Protein AF-A0A6I4NFT1-F1 (afdb_monomer)

Mean predicted aligned error: 14.52 Å

pLDDT: mean 81.87, std 15.73, range [39.88, 98.19]

Organism: NCBI:txid2683249

Structure (mmCIF, N/CA/C/O backbone):
data_AF-A0A6I4NFT1-F1
#
_entry.id   AF-A0A6I4NFT1-F1
#
loop_
_atom_site.group_PDB
_atom_site.id
_atom_site.type_symbol
_atom_site.label_atom_id
_atom_site.label_alt_id
_atom_site.label_comp_id
_atom_site.label_asym_id
_atom_site.label_entity_id
_atom_site.label_seq_id
_atom_site.pdbx_PDB_ins_code
_atom_site.Cartn_x
_atom_site.Cartn_y
_atom_site.Cartn_z
_atom_site.occupancy
_atom_site.B_iso_or_equiv
_atom_site.auth_seq_id
_atom_site.auth_comp_id
_atom_site.auth_asym_id
_atom_site.auth_atom_id
_atom_site.pdbx_PDB_model_num
ATOM 1 N N . MET A 1 1 ? -22.814 24.015 97.080 1.00 41.44 1 MET A N 1
ATOM 2 C CA . MET A 1 1 ? -23.947 23.097 96.829 1.00 41.44 1 MET A CA 1
ATOM 3 C C . MET A 1 1 ? -24.051 22.895 95.323 1.00 41.44 1 MET A C 1
ATOM 5 O O . MET A 1 1 ? -24.375 23.848 94.633 1.00 41.44 1 MET A O 1
ATOM 9 N N . ASN A 1 2 ? -23.673 21.719 94.810 1.00 39.88 2 ASN A N 1
ATOM 10 C CA . ASN A 1 2 ? -23.650 21.419 93.371 1.00 39.88 2 ASN A CA 1
ATOM 11 C C . ASN A 1 2 ? -24.871 20.566 93.009 1.00 39.88 2 ASN A C 1
ATOM 13 O O . ASN A 1 2 ? -24.958 19.407 93.415 1.00 39.88 2 ASN A O 1
ATOM 17 N N . ASN A 1 3 ? -25.811 21.151 92.268 1.00 43.34 3 ASN A N 1
ATOM 18 C CA . ASN A 1 3 ? -27.034 20.489 91.828 1.00 43.34 3 ASN A CA 1
ATOM 19 C C . ASN A 1 3 ? -26.747 19.734 90.520 1.00 43.34 3 ASN A C 1
ATOM 21 O O . ASN A 1 3 ? -26.583 20.343 89.465 1.00 43.34 3 ASN A O 1
ATOM 25 N N . LYS A 1 4 ? -26.641 18.401 90.588 1.00 45.56 4 LYS A N 1
ATOM 26 C CA . LYS A 1 4 ? -26.547 17.536 89.403 1.00 45.56 4 LYS A CA 1
ATOM 27 C C . LYS A 1 4 ? -27.907 17.510 88.701 1.00 45.56 4 LYS A C 1
ATOM 29 O O . LYS A 1 4 ? -28.854 16.929 89.229 1.00 45.56 4 LYS A O 1
ATOM 34 N N . SER A 1 5 ? -28.003 18.103 87.511 1.00 48.59 5 SER A N 1
ATOM 35 C CA . SER A 1 5 ? -29.185 17.976 86.655 1.00 48.59 5 SER A CA 1
ATOM 36 C C . SER A 1 5 ? -29.289 16.545 86.125 1.00 48.59 5 SER A C 1
ATOM 38 O O . SER A 1 5 ? -28.387 16.057 85.441 1.00 48.59 5 SER A O 1
ATOM 40 N N . LYS A 1 6 ? -30.393 15.861 86.434 1.00 53.34 6 LYS A N 1
ATOM 41 C CA . LYS A 1 6 ? -30.739 14.584 85.807 1.00 53.34 6 LYS A CA 1
ATOM 42 C C . LYS A 1 6 ? -31.102 14.851 84.343 1.00 53.34 6 LYS A C 1
ATOM 44 O O . LYS A 1 6 ? -32.129 15.459 84.068 1.00 53.34 6 LYS A O 1
ATOM 49 N N . SER A 1 7 ? -30.243 14.409 83.430 1.00 57.06 7 SER A N 1
ATOM 50 C CA . SER A 1 7 ? -30.512 14.347 81.991 1.00 57.06 7 SER A CA 1
ATOM 51 C C . SER A 1 7 ? -31.640 13.345 81.741 1.00 57.06 7 SER A C 1
ATOM 53 O O . SER A 1 7 ? -31.426 12.139 81.858 1.00 57.06 7 SER A O 1
ATOM 55 N N . GLY A 1 8 ? -32.848 13.836 81.466 1.00 61.56 8 GLY A N 1
ATOM 56 C CA . GLY A 1 8 ? -33.964 13.012 81.006 1.00 61.56 8 GLY A CA 1
ATOM 57 C C . GLY A 1 8 ? -33.837 12.754 79.508 1.00 61.56 8 GLY A C 1
ATOM 58 O O . GLY A 1 8 ? -33.581 13.687 78.754 1.00 61.56 8 GLY A O 1
ATOM 59 N N . TYR A 1 9 ? -34.001 11.500 79.088 1.00 70.00 9 TYR A N 1
ATOM 60 C CA . TYR A 1 9 ? -34.105 11.153 77.671 1.00 70.00 9 TYR A CA 1
ATOM 61 C C . TYR A 1 9 ? -35.368 11.785 77.087 1.00 70.00 9 TYR A C 1
ATOM 63 O O . TYR A 1 9 ? -36.450 11.680 77.672 1.00 70.00 9 TYR A O 1
ATOM 71 N N . THR A 1 10 ? -35.226 12.451 75.948 1.00 80.81 10 THR A N 1
ATOM 72 C CA . THR A 1 10 ? -36.359 13.023 75.223 1.00 80.81 10 THR A CA 1
ATOM 73 C C . THR A 1 10 ? -37.127 11.916 74.496 1.00 80.81 10 THR A C 1
ATOM 75 O O . THR A 1 10 ? -36.601 10.832 74.234 1.00 80.81 10 THR A O 1
ATOM 78 N N . ALA A 1 11 ? -38.391 12.172 74.148 1.00 76.81 11 ALA A N 1
ATOM 79 C CA . ALA A 1 11 ? -39.161 11.251 73.308 1.00 76.81 11 ALA A CA 1
ATOM 80 C C . ALA A 1 11 ? -38.444 10.969 71.973 1.00 76.81 11 ALA A C 1
ATOM 82 O O . ALA A 1 11 ? -38.509 9.854 71.462 1.00 76.81 11 ALA A O 1
ATOM 83 N N . GLU A 1 12 ? -37.698 11.954 71.467 1.00 78.12 12 GLU A N 1
ATOM 84 C CA . GLU A 1 12 ? -36.912 11.867 70.241 1.00 78.12 12 GLU A CA 1
ATOM 85 C C . GLU A 1 12 ? -35.746 10.868 70.365 1.00 78.12 12 GLU A C 1
ATOM 87 O O . GLU A 1 12 ? -35.556 10.035 69.471 1.00 78.12 12 GLU A O 1
ATOM 92 N N . ASP A 1 13 ? -35.054 10.850 71.513 1.00 78.25 13 ASP A N 1
ATOM 93 C CA . ASP A 1 13 ? -33.985 9.886 71.822 1.00 78.25 13 ASP A CA 1
ATOM 94 C C . ASP A 1 13 ? -34.492 8.435 71.814 1.00 78.25 13 ASP A C 1
ATOM 96 O O . ASP A 1 13 ? -33.813 7.530 71.320 1.00 78.25 13 ASP A O 1
ATOM 100 N N . LEU A 1 14 ? -35.715 8.208 72.306 1.00 74.56 14 LEU A N 1
ATOM 101 C CA . LEU A 1 14 ? -36.352 6.888 72.306 1.00 74.56 14 LEU A CA 1
ATOM 102 C C . LEU A 1 14 ? -36.709 6.424 70.887 1.00 74.56 14 LEU A C 1
ATOM 104 O O . LEU A 1 14 ? -36.436 5.275 70.530 1.00 74.56 14 LEU A O 1
ATOM 108 N N . THR A 1 15 ? -37.259 7.306 70.048 1.00 80.06 15 THR A N 1
ATOM 109 C CA . THR A 1 15 ? -37.544 6.993 68.634 1.00 80.06 15 THR A CA 1
ATOM 110 C C . THR A 1 15 ? -36.277 6.683 67.845 1.00 80.06 15 THR A C 1
ATOM 112 O O . THR A 1 15 ? -36.239 5.697 67.106 1.00 80.06 15 THR A O 1
ATOM 115 N N . ASN A 1 16 ? -35.214 7.466 68.037 1.00 80.94 16 ASN A N 1
ATOM 116 C CA . ASN A 1 16 ? -33.930 7.235 67.375 1.00 80.94 16 ASN A CA 1
ATOM 117 C C . ASN A 1 16 ? -33.290 5.914 67.828 1.00 80.94 16 ASN A C 1
ATOM 119 O O . ASN A 1 16 ? -32.769 5.160 67.001 1.00 80.94 16 ASN A O 1
ATOM 123 N N . GLY A 1 17 ? -33.398 5.586 69.120 1.00 82.50 17 GLY A N 1
ATOM 124 C CA . GLY A 1 17 ? -32.978 4.296 69.666 1.00 82.50 17 GLY A CA 1
ATOM 125 C C . GLY A 1 17 ? -33.698 3.114 69.010 1.00 82.50 17 GLY A C 1
ATOM 126 O O . G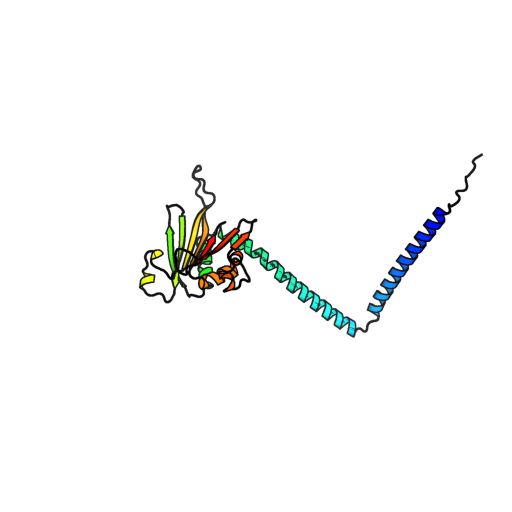LY A 1 17 ? -33.045 2.188 68.523 1.00 82.50 17 GLY A O 1
ATOM 127 N N . LEU A 1 18 ? -35.031 3.165 68.920 1.00 81.88 18 LEU A N 1
ATOM 128 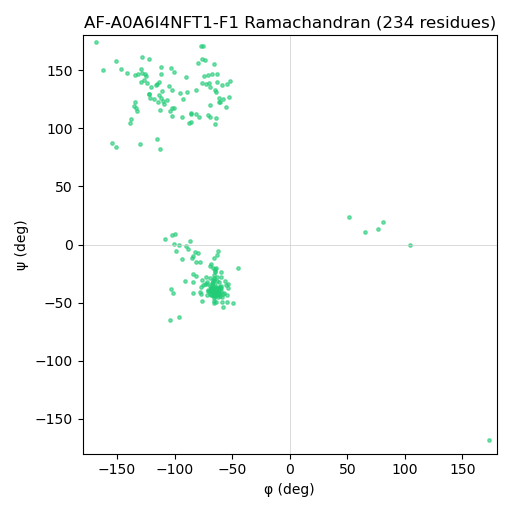C CA . LEU A 1 18 ? -35.843 2.110 68.297 1.00 81.88 18 LEU A CA 1
ATOM 129 C C . LEU A 1 18 ? -35.536 1.934 66.805 1.00 81.88 18 LEU A C 1
ATOM 131 O O . LEU A 1 18 ? -35.435 0.808 66.314 1.00 81.88 18 LEU A O 1
ATOM 135 N N . MET A 1 19 ? -35.335 3.037 66.084 1.00 81.06 19 MET A N 1
ATOM 136 C CA . MET A 1 19 ? -35.057 3.007 64.650 1.00 81.06 19 MET A CA 1
ATOM 137 C C . MET A 1 19 ? -33.670 2.413 64.340 1.00 81.06 19 MET A C 1
ATOM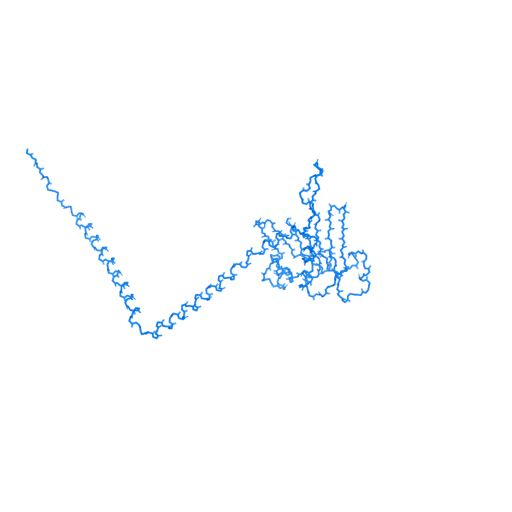 139 O O . MET A 1 19 ? -33.508 1.672 63.365 1.00 81.06 19 MET A O 1
ATOM 143 N N . ASN A 1 20 ? -32.675 2.666 65.195 1.00 81.75 20 ASN A N 1
ATOM 144 C CA . ASN A 1 20 ? -31.355 2.036 65.097 1.00 81.75 20 ASN A CA 1
ATOM 145 C C . ASN A 1 20 ? -31.406 0.535 65.414 1.00 81.75 20 ASN A C 1
ATOM 147 O O . ASN A 1 20 ? -30.746 -0.263 64.743 1.00 81.75 20 ASN A O 1
ATOM 151 N N . LEU A 1 21 ? -32.239 0.137 66.377 1.00 82.19 21 LEU A N 1
ATOM 152 C CA . LEU A 1 21 ? -32.435 -1.265 66.745 1.00 82.19 21 LEU A CA 1
ATOM 153 C C . LEU A 1 21 ? -33.101 -2.056 65.606 1.00 82.19 21 LEU A C 1
ATOM 155 O O . LEU A 1 21 ? -32.640 -3.142 65.258 1.00 82.19 21 LEU A O 1
ATOM 159 N N . ALA A 1 22 ? -34.103 -1.475 64.938 1.00 81.69 22 ALA A N 1
ATOM 160 C CA . ALA A 1 22 ? -34.740 -2.072 63.762 1.00 81.69 22 ALA A CA 1
ATOM 161 C C . ALA A 1 22 ? -33.752 -2.280 62.596 1.00 81.69 22 ALA A C 1
ATOM 163 O O . ALA A 1 22 ? -33.723 -3.352 61.985 1.00 81.69 22 ALA A O 1
ATOM 164 N N . LYS A 1 23 ? -32.878 -1.298 62.327 1.00 81.31 23 LYS A N 1
ATOM 165 C CA . LYS A 1 23 ? -31.817 -1.428 61.311 1.00 81.31 23 LYS A CA 1
ATOM 166 C C . LYS A 1 23 ? -30.818 -2.533 61.663 1.00 81.31 23 LYS A C 1
ATOM 168 O O . LYS A 1 23 ? -30.458 -3.324 60.792 1.00 81.31 23 LYS A O 1
ATOM 173 N N . ALA A 1 24 ? -30.407 -2.630 62.928 1.00 79.19 24 ALA A N 1
ATOM 174 C CA . ALA A 1 24 ? -29.495 -3.678 63.387 1.00 79.19 24 ALA A CA 1
ATOM 175 C C . ALA A 1 24 ? -30.100 -5.088 63.233 1.00 79.19 24 ALA A C 1
ATOM 177 O O . ALA A 1 24 ? -29.414 -6.013 62.786 1.00 79.19 24 ALA A O 1
ATOM 178 N N . VAL A 1 25 ? -31.397 -5.247 63.522 1.00 82.44 25 VAL A N 1
ATOM 179 C CA . VAL A 1 25 ? -32.139 -6.506 63.318 1.00 82.44 25 VAL A CA 1
ATOM 180 C C . VAL A 1 25 ? -32.245 -6.861 61.830 1.00 82.44 25 VAL A C 1
ATOM 182 O O . VAL A 1 25 ? -32.055 -8.013 61.440 1.00 82.44 25 VAL A O 1
ATOM 185 N N . GLN A 1 26 ? -32.483 -5.877 60.962 1.00 83.94 26 GLN A N 1
ATOM 186 C CA . GLN A 1 26 ? -32.574 -6.120 59.523 1.00 83.94 26 GLN A CA 1
ATOM 187 C C . GLN A 1 26 ? -31.232 -6.571 58.927 1.0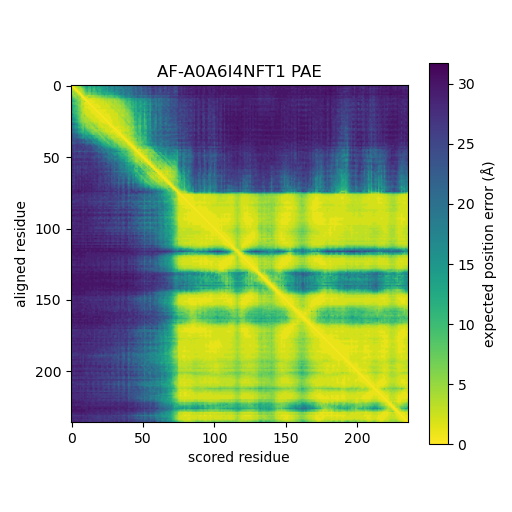0 83.94 26 GLN A C 1
ATOM 189 O O . GLN A 1 26 ? -31.194 -7.560 58.188 1.00 83.94 26 GLN A O 1
ATOM 194 N N . VAL A 1 27 ? -30.131 -5.907 59.303 1.00 80.62 27 VAL A N 1
ATOM 195 C CA . VAL A 1 27 ? -28.766 -6.265 58.878 1.00 80.62 27 VAL A CA 1
ATOM 196 C C . VAL A 1 27 ? -28.383 -7.661 59.369 1.00 80.62 27 VAL A C 1
ATOM 198 O O . VAL A 1 27 ? -27.882 -8.469 58.587 1.00 80.62 27 VAL A O 1
ATOM 201 N N . THR A 1 28 ? -28.665 -7.989 60.633 1.00 74.12 28 THR A N 1
ATOM 202 C CA . THR A 1 28 ? -28.395 -9.334 61.166 1.00 74.12 28 THR A CA 1
ATOM 203 C C . THR A 1 28 ? -29.223 -10.404 60.457 1.00 74.12 28 THR A C 1
ATOM 205 O O . THR A 1 28 ? -28.659 -11.425 60.065 1.00 74.12 28 THR A O 1
ATOM 208 N N . SER A 1 29 ? -30.510 -10.164 60.173 1.00 75.88 29 SER A N 1
ATOM 209 C CA . SER A 1 29 ? -31.338 -11.123 59.421 1.00 75.88 29 SER A CA 1
ATOM 210 C C . SER A 1 29 ? -30.785 -11.412 58.017 1.00 75.88 29 SER A C 1
ATOM 212 O O . SER A 1 29 ? -30.801 -12.557 57.560 1.00 75.88 29 SER A O 1
ATOM 214 N N . GLN A 1 30 ? -30.235 -10.394 57.346 1.00 74.88 30 GLN A N 1
ATOM 215 C CA . GLN A 1 30 ? -29.652 -10.542 56.015 1.00 74.88 30 GLN A CA 1
ATOM 216 C C . GLN A 1 30 ? -28.339 -11.335 56.068 1.00 74.88 30 GLN A C 1
ATOM 218 O O . GLN A 1 30 ? -28.104 -12.205 55.227 1.00 74.88 30 GLN A O 1
ATOM 223 N N . SER A 1 31 ? -27.519 -11.102 57.096 1.00 72.00 31 SER A N 1
ATOM 224 C CA . SER A 1 31 ? -26.308 -11.887 57.358 1.00 72.00 31 SER A CA 1
ATOM 225 C C . SER A 1 31 ? -26.625 -13.362 57.638 1.00 72.00 31 SER A C 1
ATOM 227 O O . SER A 1 31 ? -25.948 -14.237 57.098 1.00 72.00 31 SER A O 1
ATOM 229 N N . PHE A 1 32 ? -27.694 -13.664 58.387 1.00 69.56 32 PHE A N 1
ATOM 230 C CA . PHE A 1 32 ? -28.144 -15.045 58.618 1.00 69.56 32 PHE A CA 1
ATOM 231 C C . PHE A 1 32 ? -28.665 -15.727 57.344 1.00 69.56 32 PHE A C 1
ATOM 233 O O . PHE A 1 32 ? -28.347 -16.893 57.107 1.00 69.56 32 PHE A O 1
ATOM 240 N N . LYS A 1 33 ? -29.385 -15.009 56.470 1.00 68.31 33 LYS A N 1
ATOM 241 C CA . LYS A 1 33 ? -29.796 -15.537 55.152 1.00 68.31 33 LYS A CA 1
ATOM 242 C C . LYS A 1 33 ? -28.593 -15.875 54.265 1.00 68.31 33 LYS A C 1
ATOM 244 O O . LYS A 1 33 ? -28.571 -16.924 53.625 1.00 68.31 33 LYS A O 1
ATOM 249 N N . ASN A 1 34 ? -27.563 -15.029 54.269 1.00 67.06 34 ASN A N 1
ATOM 250 C CA . ASN A 1 34 ? -26.334 -15.277 53.511 1.00 67.06 34 ASN A CA 1
ATOM 251 C C . ASN A 1 34 ? -25.531 -16.471 54.062 1.00 67.06 34 ASN A C 1
ATOM 253 O O . ASN A 1 34 ? -24.939 -17.217 53.281 1.00 67.06 34 ASN A O 1
ATOM 257 N N . LEU A 1 35 ? -25.544 -16.691 55.382 1.00 61.84 35 LEU A N 1
ATOM 258 C CA . LEU A 1 35 ? -24.949 -17.872 56.022 1.00 61.84 35 LEU A CA 1
ATOM 259 C C . LEU A 1 35 ? -25.706 -19.171 55.694 1.00 61.84 35 LEU A C 1
ATOM 261 O O . LEU A 1 35 ? -25.080 -20.202 55.460 1.00 61.84 35 LEU A O 1
ATOM 265 N N . GLY A 1 36 ? -27.038 -19.129 55.602 1.00 60.16 36 GLY A N 1
ATOM 266 C CA . GLY A 1 36 ? -27.836 -20.279 55.152 1.00 60.16 36 GLY A CA 1
ATOM 267 C C . GLY A 1 36 ? -27.476 -20.715 53.727 1.00 60.16 36 GLY A C 1
ATOM 268 O O . GLY A 1 36 ? -27.223 -21.893 53.474 1.00 60.16 36 GLY A O 1
ATOM 269 N N . ASN A 1 37 ? -27.333 -19.748 52.817 1.00 59.53 37 ASN A N 1
ATOM 270 C CA . ASN A 1 37 ? -26.961 -20.010 51.424 1.00 59.53 37 ASN A CA 1
ATOM 271 C C . ASN A 1 37 ? -25.532 -20.563 51.274 1.00 59.53 37 ASN A C 1
ATOM 273 O O . ASN A 1 37 ? -25.267 -21.351 50.366 1.00 59.53 37 ASN A O 1
ATOM 277 N N . THR A 1 38 ? -24.593 -20.178 52.147 1.00 59.25 38 THR A N 1
ATOM 278 C CA . THR A 1 38 ? -23.231 -20.738 52.122 1.00 59.25 38 THR A CA 1
ATOM 279 C C . THR A 1 38 ? -23.167 -22.144 52.716 1.00 59.25 38 THR A C 1
ATOM 281 O O . THR A 1 38 ? -22.386 -22.961 52.227 1.00 59.25 38 THR A O 1
ATOM 284 N N . LEU A 1 39 ? -24.018 -22.481 53.690 1.00 54.78 39 LEU A N 1
ATOM 285 C CA . LEU A 1 39 ? -24.093 -23.831 54.261 1.00 54.78 39 LEU A CA 1
ATOM 286 C C . LEU A 1 39 ? -24.730 -24.852 53.301 1.00 54.78 39 LEU A C 1
ATOM 288 O O . LEU A 1 39 ? -24.251 -25.987 53.219 1.00 54.78 39 LEU A O 1
ATOM 292 N N . GLU A 1 40 ? -25.705 -24.450 52.477 1.00 57.97 40 GLU A N 1
ATOM 293 C CA . GLU A 1 40 ? -26.257 -25.312 51.414 1.00 57.97 40 GLU A CA 1
ATOM 294 C C . GLU A 1 40 ? -25.201 -25.755 50.384 1.00 57.97 40 GLU A C 1
ATOM 296 O O . GLU A 1 40 ? -25.304 -26.834 49.794 1.00 57.97 40 GLU A O 1
ATOM 301 N N . ILE A 1 41 ? -24.145 -24.964 50.169 1.00 57.00 41 ILE A N 1
ATOM 302 C CA . ILE A 1 41 ? -23.050 -25.315 49.251 1.00 57.00 41 ILE A CA 1
ATOM 303 C C . ILE A 1 41 ? -22.217 -26.489 49.803 1.00 57.00 41 ILE A C 1
ATOM 305 O O . ILE A 1 41 ? -21.686 -27.290 49.024 1.00 57.00 41 ILE A O 1
ATOM 309 N N . TYR A 1 42 ? -22.145 -26.649 51.129 1.00 53.69 42 TYR A N 1
ATOM 310 C CA . TYR A 1 42 ? -21.384 -27.720 51.781 1.00 53.69 42 TYR A CA 1
ATOM 311 C C . TYR A 1 42 ? -22.144 -29.047 51.883 1.00 53.69 42 TYR A C 1
ATOM 313 O O . TYR A 1 42 ? -21.507 -30.103 51.874 1.00 53.69 42 TYR A O 1
ATOM 321 N N . GLN A 1 43 ? -23.479 -29.015 51.883 1.00 57.09 43 GLN A N 1
ATOM 322 C CA . GLN A 1 43 ? -24.322 -30.218 51.939 1.00 57.09 43 GLN A CA 1
ATOM 323 C C . GLN A 1 43 ? -24.532 -30.902 50.578 1.00 57.09 43 GLN A C 1
ATOM 325 O O . GLN A 1 43 ? -25.068 -32.008 50.514 1.00 57.09 43 GLN A O 1
ATOM 330 N N . ARG A 1 44 ? -24.076 -30.308 49.466 1.00 58.38 44 ARG A N 1
ATOM 331 C CA . ARG A 1 44 ? -24.240 -30.934 48.144 1.00 58.38 44 ARG A CA 1
ATOM 332 C C . ARG A 1 44 ? -23.373 -32.197 47.991 1.00 58.38 44 ARG A C 1
ATOM 334 O O . ARG A 1 44 ? -22.168 -32.151 48.285 1.00 58.38 44 ARG A O 1
ATOM 341 N N . PRO A 1 45 ? -23.925 -33.296 47.438 1.00 68.44 45 PRO A N 1
ATOM 342 C CA . PRO A 1 45 ? -23.179 -34.518 47.144 1.00 68.44 45 PRO A CA 1
ATOM 343 C C . PRO A 1 45 ? -21.916 -34.235 46.323 1.00 68.44 45 PRO A C 1
ATOM 345 O O . PRO A 1 45 ? -21.921 -33.399 45.414 1.00 68.44 45 PRO A O 1
ATOM 348 N N . TRP A 1 46 ? -20.819 -34.932 46.623 1.00 56.53 46 TRP A N 1
ATOM 349 C CA . TRP A 1 46 ? -19.505 -34.709 45.999 1.00 56.53 46 TRP A CA 1
ATOM 350 C C . TRP A 1 46 ? -19.551 -34.759 44.454 1.00 56.53 46 TRP A C 1
ATOM 352 O O . TRP A 1 46 ? -18.908 -33.953 43.780 1.00 56.53 46 TRP A O 1
ATOM 362 N N . SER A 1 47 ? -20.421 -35.599 43.882 1.00 58.62 47 SER A N 1
ATOM 363 C CA . SER A 1 47 ? -20.652 -35.727 42.433 1.00 58.62 47 SER A CA 1
ATOM 364 C C . SER A 1 47 ? -21.205 -34.457 41.756 1.00 58.62 47 SER A C 1
ATOM 366 O O . SER A 1 47 ? -20.877 -34.177 40.600 1.00 58.62 47 SER A O 1
ATOM 368 N N . GLN A 1 48 ? -21.990 -33.642 42.468 1.00 60.19 48 GLN A N 1
ATOM 369 C CA . GLN A 1 48 ? -22.539 -32.368 41.975 1.00 60.19 48 GLN A CA 1
ATOM 370 C C . GLN A 1 48 ? -21.475 -31.256 41.977 1.00 60.19 48 GLN A C 1
ATOM 372 O O . GLN A 1 48 ? -21.386 -30.464 41.033 1.00 60.19 48 GLN A O 1
ATOM 377 N N . ARG A 1 49 ? -20.591 -31.244 42.987 1.00 58.06 49 ARG A N 1
ATOM 378 C CA . ARG A 1 49 ? -19.479 -30.280 43.100 1.00 58.06 49 ARG A CA 1
ATOM 379 C C . ARG A 1 49 ? -18.450 -30.446 41.976 1.00 58.06 49 ARG A C 1
ATOM 381 O O . ARG A 1 49 ? -17.948 -29.454 41.445 1.00 58.06 49 ARG A O 1
ATOM 388 N N . VAL A 1 50 ? -18.181 -31.681 41.550 1.00 59.31 50 VAL A N 1
ATOM 389 C CA . VAL A 1 50 ? -17.264 -31.968 40.430 1.00 59.31 50 VAL A CA 1
ATOM 390 C C . VAL A 1 50 ? -17.832 -31.477 39.089 1.00 59.31 50 VAL A C 1
ATOM 392 O O . VAL A 1 50 ? -17.093 -30.893 38.291 1.00 59.31 50 VAL A O 1
ATOM 395 N N . LYS A 1 51 ? -19.142 -31.635 38.845 1.00 58.72 51 LYS A N 1
ATOM 396 C CA . LYS A 1 51 ? -19.799 -31.147 37.615 1.00 58.72 51 LYS A CA 1
ATOM 397 C C . LYS A 1 51 ? -19.776 -29.617 37.510 1.00 58.72 51 LYS A C 1
ATOM 399 O O . LYS A 1 51 ? -19.437 -29.092 36.450 1.00 58.72 51 LYS A O 1
ATOM 404 N N . GLN A 1 52 ? -20.041 -28.897 38.604 1.00 57.22 52 GLN A N 1
ATOM 405 C CA . GLN A 1 52 ? -19.984 -27.429 38.601 1.00 57.22 52 GLN A CA 1
ATOM 406 C C . GLN A 1 52 ? -18.560 -26.888 38.407 1.00 57.22 52 GLN A C 1
ATOM 408 O O . GLN A 1 52 ? -18.369 -25.960 37.624 1.00 57.22 52 GLN A O 1
ATOM 413 N N . ARG A 1 53 ? -17.535 -27.506 39.015 1.00 55.66 53 ARG A N 1
ATOM 414 C CA . ARG A 1 53 ? -16.128 -27.112 38.793 1.00 55.66 53 ARG A CA 1
ATOM 415 C C . ARG A 1 53 ? -15.694 -27.277 37.332 1.00 55.66 53 ARG A C 1
ATOM 417 O O . ARG A 1 53 ? -14.971 -26.426 36.818 1.00 55.66 53 ARG A O 1
ATOM 424 N N . LYS A 1 54 ? -16.158 -28.326 36.641 1.00 54.66 54 LYS A N 1
ATOM 425 C CA . LYS A 1 54 ? -15.906 -28.512 35.199 1.00 54.66 54 LYS A CA 1
ATOM 426 C C . LYS A 1 54 ? -16.629 -27.458 34.348 1.00 54.66 54 LYS A C 1
ATOM 428 O O . LYS A 1 54 ? -16.031 -26.920 33.420 1.00 54.66 54 LYS A O 1
ATOM 433 N N . ALA A 1 55 ? -17.873 -27.114 34.688 1.00 57.69 55 ALA A N 1
ATOM 434 C CA . ALA A 1 55 ? -18.648 -26.095 33.975 1.00 57.69 55 ALA A CA 1
ATOM 435 C C . ALA A 1 55 ? -18.078 -24.672 34.146 1.00 57.69 55 ALA A C 1
ATOM 437 O O . ALA A 1 55 ? -17.996 -23.929 33.171 1.00 57.69 55 ALA A O 1
ATOM 438 N N . VAL A 1 56 ? -17.631 -24.306 35.353 1.00 58.66 56 VAL A N 1
ATOM 439 C CA . VAL A 1 56 ? -17.007 -22.998 35.631 1.00 58.66 56 VAL A CA 1
ATOM 440 C C . VAL A 1 56 ? -15.659 -22.872 34.921 1.00 58.66 56 VAL A C 1
ATOM 442 O O . VAL A 1 56 ? -15.417 -21.863 34.265 1.00 58.66 56 VAL A O 1
ATOM 445 N N . LYS A 1 57 ? -14.820 -23.921 34.946 1.00 56.47 57 LYS A N 1
ATOM 446 C CA . LYS A 1 57 ? -13.569 -23.943 34.170 1.00 56.47 57 LYS A CA 1
ATOM 447 C C . LYS A 1 57 ? -13.835 -23.778 32.671 1.00 56.47 57 LYS A C 1
ATOM 449 O O . LYS A 1 57 ? -13.194 -22.943 32.046 1.00 56.47 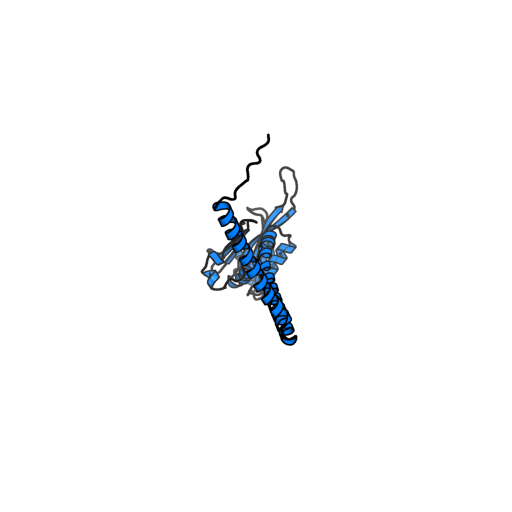57 LYS A O 1
ATOM 454 N N . LYS A 1 58 ? -14.823 -24.487 32.107 1.00 57.66 58 LYS A N 1
ATOM 455 C CA . LYS A 1 58 ? -15.190 -24.374 30.682 1.00 57.66 58 LYS A CA 1
ATOM 456 C C . LYS A 1 58 ? -15.653 -22.958 30.306 1.00 57.66 58 LYS A C 1
ATOM 458 O O . LYS A 1 58 ? -15.238 -22.445 29.275 1.00 57.66 58 LYS A O 1
ATOM 463 N N . ARG A 1 59 ? -16.452 -22.300 31.156 1.00 61.06 59 ARG A N 1
ATOM 464 C CA . ARG A 1 59 ? -16.892 -20.904 30.949 1.00 61.06 59 ARG A CA 1
ATOM 465 C C . ARG A 1 59 ? -15.736 -19.902 31.037 1.00 61.06 59 ARG A C 1
ATOM 467 O O . ARG A 1 59 ? -15.690 -18.970 30.246 1.00 61.06 59 ARG A O 1
ATOM 474 N N . PHE A 1 60 ? -14.779 -20.132 31.936 1.00 63.16 60 PHE A N 1
ATOM 475 C CA . PHE A 1 60 ? -13.582 -19.297 32.069 1.00 63.16 60 PHE A CA 1
ATOM 476 C C . PHE A 1 60 ? -12.661 -19.392 30.839 1.00 63.16 60 PHE A C 1
ATOM 478 O O . PHE A 1 60 ? -12.149 -18.379 30.379 1.00 63.16 60 PHE A O 1
ATOM 485 N N . HIS A 1 61 ? -12.515 -20.582 30.242 1.00 61.81 61 HIS A N 1
ATOM 486 C CA . HIS A 1 61 ? -11.713 -20.757 29.020 1.00 61.81 61 HIS A CA 1
ATOM 487 C C . HIS A 1 61 ? -12.355 -20.070 27.803 1.00 61.81 61 HIS A C 1
ATOM 489 O O . HIS A 1 61 ? -11.648 -19.474 26.998 1.00 61.81 61 HIS A O 1
ATOM 495 N N . ILE A 1 62 ? -13.690 -20.096 27.694 1.00 68.25 62 ILE A N 1
ATOM 496 C CA . ILE A 1 62 ? -14.423 -19.384 26.632 1.00 68.25 62 ILE A CA 1
ATOM 497 C C . ILE A 1 62 ? -14.261 -17.863 26.784 1.00 68.25 62 ILE A C 1
ATOM 499 O O . ILE A 1 62 ? -14.032 -17.178 25.794 1.00 68.25 62 ILE A O 1
ATOM 503 N N . ALA A 1 63 ? -14.315 -17.336 28.012 1.00 65.19 63 ALA A N 1
ATOM 504 C CA . ALA A 1 63 ? -14.104 -15.910 28.267 1.00 65.19 63 ALA A CA 1
ATOM 505 C C . ALA A 1 63 ? -12.670 -15.454 27.933 1.00 65.19 63 ALA A C 1
ATOM 507 O O . ALA A 1 63 ? -12.491 -14.389 27.350 1.00 65.19 63 ALA A O 1
ATOM 508 N N . ILE A 1 64 ? -11.655 -16.273 28.237 1.00 71.31 64 ILE A N 1
ATOM 509 C CA . ILE A 1 64 ? -10.259 -15.987 27.868 1.00 71.31 64 ILE A CA 1
ATOM 510 C C . ILE A 1 64 ? -10.078 -15.988 26.344 1.00 71.31 64 ILE A C 1
ATOM 512 O O . ILE A 1 64 ? -9.460 -15.071 25.811 1.00 71.31 64 ILE A O 1
ATOM 516 N N . LEU A 1 65 ? -10.653 -16.962 25.630 1.00 64.88 65 LEU A N 1
ATOM 517 C CA . LEU A 1 65 ? -10.604 -17.001 24.161 1.00 64.88 65 LEU A CA 1
ATOM 518 C C . LEU A 1 65 ? -11.264 -15.768 23.521 1.00 64.88 65 LEU A C 1
ATOM 520 O O . LEU A 1 65 ? -10.750 -15.249 22.535 1.00 64.88 65 LEU A O 1
ATOM 524 N N . PHE A 1 66 ? -12.348 -15.258 24.111 1.00 61.19 66 PHE A N 1
ATOM 525 C CA . PHE A 1 66 ? -13.033 -14.053 23.632 1.00 61.19 66 PHE A CA 1
ATOM 526 C C . PHE A 1 66 ? -12.234 -12.762 23.891 1.00 61.19 66 PHE A C 1
ATOM 528 O O . PHE A 1 66 ? -12.269 -11.826 23.094 1.00 61.19 66 PHE A O 1
ATOM 535 N N . LEU A 1 67 ? -11.467 -12.711 24.984 1.00 61.78 67 LEU A N 1
ATOM 536 C CA . LEU A 1 67 ? -10.606 -11.567 25.299 1.00 61.78 67 LEU A CA 1
ATOM 537 C C . LEU A 1 67 ? -9.366 -11.506 24.397 1.00 61.78 67 LEU A C 1
ATOM 539 O O . LEU A 1 67 ? -8.955 -10.413 24.021 1.00 61.78 67 LEU A O 1
ATOM 543 N N . ILE A 1 68 ? -8.806 -12.649 23.986 1.00 60.59 68 ILE A N 1
ATOM 544 C CA . ILE A 1 68 ? -7.649 -12.682 23.073 1.00 60.59 68 ILE A CA 1
ATOM 545 C C . ILE A 1 68 ? -8.017 -12.118 21.689 1.00 60.59 68 ILE A C 1
ATOM 547 O O . ILE A 1 68 ? -7.208 -11.409 21.093 1.00 60.59 68 ILE A O 1
ATOM 551 N N . SER A 1 69 ? -9.250 -12.325 21.203 1.00 53.88 69 SER A N 1
ATOM 552 C CA . SER A 1 69 ? -9.692 -11.739 19.926 1.00 53.88 69 SER A CA 1
ATOM 553 C C . SER A 1 69 ? -9.814 -10.210 19.935 1.00 53.88 69 SER A C 1
ATOM 555 O O . SER A 1 69 ? -9.776 -9.599 18.872 1.00 53.88 69 SER A O 1
ATOM 557 N N . MET A 1 70 ? -9.920 -9.570 21.106 1.00 51.50 70 MET A N 1
ATOM 558 C CA . MET A 1 70 ? -10.040 -8.107 21.191 1.00 51.50 70 MET A CA 1
ATOM 559 C C . MET A 1 70 ? -8.695 -7.371 21.075 1.00 51.50 70 MET A C 1
ATOM 561 O O . MET A 1 70 ? -8.687 -6.173 20.811 1.00 51.50 70 MET A O 1
ATOM 565 N N . PHE A 1 71 ? -7.557 -8.060 21.216 1.00 50.06 71 PHE A N 1
ATOM 566 C CA . PHE A 1 71 ? -6.225 -7.438 21.133 1.00 50.06 71 PHE A CA 1
ATOM 567 C C . PHE A 1 71 ? -5.640 -7.369 19.712 1.00 50.06 71 PHE A C 1
ATOM 569 O O . PHE A 1 71 ? -4.580 -6.775 19.524 1.00 50.06 71 PHE A O 1
ATOM 576 N N . VAL A 1 72 ? -6.313 -7.935 18.705 1.00 53.66 72 VAL A N 1
ATOM 577 C CA . VAL A 1 72 ? -5.788 -7.991 17.327 1.00 53.66 72 VAL A CA 1
ATOM 578 C C . VAL A 1 72 ? -5.824 -6.618 16.633 1.00 53.66 72 VAL A C 1
ATOM 580 O O . VAL A 1 72 ? -4.949 -6.321 15.832 1.00 53.66 72 VAL A O 1
ATOM 583 N N . GLN A 1 73 ? -6.747 -5.720 16.996 1.00 52.72 73 GLN A N 1
ATOM 584 C CA . GLN A 1 73 ? -6.954 -4.462 16.255 1.00 52.72 73 GLN A CA 1
ATOM 585 C C . GLN A 1 73 ? -5.924 -3.348 16.526 1.00 52.72 73 GLN A C 1
ATOM 587 O O . GLN A 1 73 ? -5.852 -2.384 15.769 1.00 52.72 73 GLN A O 1
ATOM 592 N N . ALA A 1 74 ? -5.113 -3.441 17.586 1.00 53.88 74 ALA A N 1
ATOM 593 C CA . ALA A 1 74 ? -4.124 -2.403 17.912 1.00 53.88 74 ALA A CA 1
ATOM 594 C C . ALA A 1 74 ? -2.782 -2.566 17.167 1.00 53.88 74 ALA A C 1
ATOM 596 O O . ALA A 1 74 ? -1.949 -1.660 17.201 1.00 53.88 74 ALA A O 1
ATOM 597 N N . GLN A 1 75 ? -2.550 -3.708 16.510 1.00 56.94 75 GLN A N 1
ATOM 598 C CA . GLN A 1 75 ? -1.291 -3.973 15.803 1.00 56.94 75 GLN A CA 1
ATOM 599 C C . GLN A 1 75 ? -1.248 -3.317 14.410 1.00 56.94 75 GLN A C 1
ATOM 601 O O . GLN A 1 75 ? -0.170 -2.905 13.973 1.00 56.94 75 GLN A O 1
ATOM 606 N N . ASP A 1 76 ? -2.404 -3.107 13.772 1.00 81.06 76 ASP A N 1
ATOM 607 C CA . ASP A 1 76 ? -2.486 -2.624 12.386 1.00 81.06 76 ASP A CA 1
ATOM 608 C C . ASP A 1 76 ? -1.980 -1.186 12.220 1.00 81.06 76 ASP A C 1
ATOM 610 O O . ASP A 1 76 ? -1.189 -0.903 11.323 1.00 81.06 76 ASP A O 1
ATOM 614 N N . ALA A 1 77 ? -2.338 -0.265 13.121 1.00 90.00 77 ALA A N 1
ATOM 615 C CA . ALA A 1 77 ? -1.944 1.142 12.984 1.00 90.00 77 ALA A CA 1
ATOM 616 C C . ALA A 1 77 ? -0.419 1.346 13.047 1.00 90.00 77 ALA A C 1
ATOM 618 O O . ALA A 1 77 ? 0.130 2.174 12.320 1.00 90.00 77 ALA A O 1
ATOM 619 N N . LYS A 1 78 ? 0.285 0.580 13.894 1.00 91.81 78 LYS A N 1
ATOM 620 C CA . LYS A 1 78 ? 1.750 0.652 14.003 1.00 91.81 78 LYS A CA 1
ATOM 621 C C . LYS A 1 78 ? 2.425 0.111 12.744 1.00 91.81 78 LYS A C 1
ATOM 623 O O . LYS A 1 78 ? 3.382 0.719 12.273 1.00 91.81 78 LYS A O 1
ATOM 628 N N . TYR A 1 79 ? 1.932 -1.010 12.216 1.00 93.06 79 TYR A N 1
ATOM 629 C CA . TYR A 1 79 ? 2.447 -1.595 10.981 1.00 93.06 79 TYR A CA 1
ATOM 630 C C . TYR A 1 79 ? 2.224 -0.659 9.787 1.00 93.06 79 TYR A C 1
ATOM 632 O O . TYR A 1 79 ? 3.179 -0.322 9.096 1.00 93.06 79 TYR A O 1
ATOM 640 N N . ILE A 1 80 ? 1.002 -0.148 9.609 1.00 94.69 80 ILE A N 1
ATOM 641 C CA . ILE A 1 80 ? 0.676 0.795 8.530 1.00 94.69 80 ILE A CA 1
ATOM 642 C C . ILE A 1 80 ? 1.533 2.060 8.639 1.00 94.69 80 ILE A C 1
ATOM 644 O O . ILE A 1 80 ? 2.023 2.555 7.629 1.00 94.69 80 ILE A O 1
ATOM 648 N N . LYS A 1 81 ? 1.777 2.569 9.856 1.00 94.75 81 LYS A N 1
ATOM 649 C CA . LYS A 1 81 ? 2.648 3.736 10.040 1.00 94.75 81 LYS A CA 1
ATOM 650 C C . LYS A 1 81 ? 4.111 3.454 9.690 1.00 94.75 81 LYS A C 1
ATOM 652 O O . LYS A 1 81 ? 4.806 4.363 9.250 1.00 94.75 81 LYS A O 1
ATOM 657 N N . ALA A 1 82 ? 4.584 2.220 9.863 1.00 95.19 82 ALA A N 1
ATOM 658 C CA . ALA A 1 82 ? 5.942 1.841 9.479 1.00 95.19 82 ALA A CA 1
ATOM 659 C C . ALA A 1 82 ? 6.168 1.918 7.957 1.00 95.19 82 ALA A C 1
ATOM 661 O O . ALA A 1 82 ? 7.305 2.088 7.527 1.00 95.19 82 ALA A O 1
ATOM 662 N N . LEU A 1 83 ? 5.100 1.887 7.147 1.00 96.38 83 LEU A N 1
ATOM 663 C CA . LEU A 1 83 ? 5.183 2.083 5.695 1.00 96.38 83 LEU A CA 1
ATOM 664 C C . LEU A 1 83 ? 5.624 3.503 5.294 1.00 96.38 83 LEU A C 1
ATOM 666 O O . LEU A 1 83 ? 5.973 3.717 4.135 1.00 96.38 83 LEU A O 1
ATOM 670 N N . ASP A 1 84 ? 5.656 4.460 6.231 1.00 95.50 84 ASP A N 1
ATOM 671 C CA . ASP A 1 84 ? 6.175 5.810 5.986 1.00 95.50 84 ASP A CA 1
ATOM 672 C C . ASP A 1 84 ? 7.709 5.900 6.037 1.00 95.50 84 ASP A C 1
ATOM 674 O O . ASP A 1 84 ? 8.273 6.952 5.747 1.00 95.50 84 ASP A O 1
ATOM 678 N N . SER A 1 85 ? 8.401 4.831 6.441 1.00 95.94 85 SER A N 1
ATOM 679 C CA . SER A 1 85 ? 9.859 4.831 6.562 1.00 95.94 85 SER A CA 1
ATOM 680 C C . SER A 1 85 ? 10.415 3.413 6.425 1.00 95.94 85 SER A C 1
ATOM 682 O O . SER A 1 85 ? 10.603 2.690 7.402 1.00 95.94 85 SER A O 1
ATOM 684 N N . LEU A 1 86 ? 10.667 3.011 5.182 1.00 97.06 86 LEU A N 1
ATOM 685 C CA . LEU A 1 86 ? 11.178 1.696 4.802 1.00 97.06 86 LEU A CA 1
ATOM 686 C C . LEU A 1 86 ? 12.606 1.797 4.256 1.00 97.06 86 LEU A C 1
ATOM 688 O O . LEU A 1 86 ? 13.005 2.806 3.672 1.00 97.06 86 LEU A O 1
ATOM 692 N N . SER A 1 87 ? 13.373 0.719 4.405 1.00 96.31 87 SER A N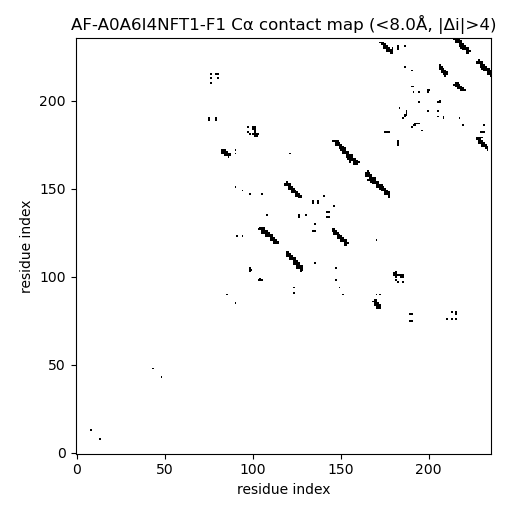 1
ATOM 693 C CA . SER A 1 87 ? 14.591 0.503 3.619 1.00 96.31 87 SER A CA 1
ATOM 694 C C . SER A 1 87 ? 14.231 0.034 2.200 1.00 96.31 87 SER A C 1
ATOM 696 O O . SER A 1 87 ? 13.084 -0.321 1.927 1.00 96.31 87 SER A O 1
ATOM 698 N N . ASN A 1 88 ? 15.211 -0.032 1.293 1.00 95.25 88 ASN A N 1
ATOM 699 C CA . ASN A 1 88 ? 15.007 -0.625 -0.037 1.00 95.25 88 ASN A CA 1
ATOM 700 C C . ASN A 1 88 ? 14.510 -2.076 0.045 1.00 95.25 88 ASN A C 1
ATOM 702 O O . ASN A 1 88 ? 13.631 -2.472 -0.714 1.00 95.25 88 ASN A O 1
ATOM 706 N N . GLU A 1 89 ? 15.085 -2.855 0.963 1.00 96.69 89 GLU A N 1
ATOM 707 C CA . GLU A 1 89 ? 14.733 -4.259 1.176 1.00 96.69 89 GLU A CA 1
ATOM 708 C C . GLU A 1 89 ? 13.299 -4.376 1.690 1.00 96.69 89 GLU A C 1
ATOM 710 O O . GLU A 1 89 ? 12.489 -5.051 1.068 1.00 96.69 89 GLU A O 1
ATOM 715 N N . SER A 1 90 ? 12.933 -3.621 2.729 1.00 97.50 90 SER A N 1
ATOM 716 C CA . SER A 1 90 ? 11.576 -3.670 3.284 1.00 97.50 90 SER A CA 1
ATOM 717 C C . SER A 1 90 ? 10.517 -3.111 2.328 1.00 97.50 90 SER A C 1
ATOM 719 O O . SER A 1 90 ? 9.392 -3.602 2.302 1.00 97.50 90 SER A O 1
ATOM 721 N N . ALA A 1 91 ? 10.856 -2.108 1.509 1.00 97.81 91 ALA A N 1
ATOM 722 C CA . ALA A 1 91 ? 9.972 -1.632 0.444 1.00 97.81 91 ALA A CA 1
ATOM 723 C C . ALA A 1 91 ? 9.745 -2.716 -0.615 1.00 97.81 91 ALA A C 1
ATOM 725 O O . ALA A 1 91 ? 8.615 -2.923 -1.063 1.00 97.81 91 ALA A O 1
ATOM 726 N N . ARG A 1 92 ? 10.805 -3.446 -0.983 1.00 97.81 92 ARG A N 1
ATOM 727 C CA . ARG A 1 92 ? 10.706 -4.568 -1.909 1.00 97.81 92 ARG A CA 1
ATOM 728 C C . ARG A 1 92 ? 9.879 -5.716 -1.327 1.00 97.81 92 ARG A C 1
ATOM 730 O O . ARG A 1 92 ? 8.973 -6.184 -2.005 1.00 97.81 92 ARG A O 1
ATOM 737 N N . GLU A 1 93 ? 10.120 -6.097 -0.076 1.00 97.56 93 GLU A N 1
ATOM 738 C CA . GLU A 1 93 ? 9.336 -7.114 0.635 1.00 97.56 93 GLU A CA 1
ATOM 739 C C . GLU A 1 93 ? 7.853 -6.742 0.710 1.00 97.56 93 GLU A C 1
ATOM 741 O O . GLU A 1 93 ? 6.992 -7.585 0.467 1.00 97.56 93 GLU A O 1
ATOM 746 N N . PHE A 1 94 ? 7.534 -5.475 0.996 1.00 97.88 94 PHE A N 1
ATOM 747 C CA . PHE A 1 94 ? 6.149 -5.006 1.002 1.00 97.88 94 PHE A CA 1
ATOM 748 C C . PHE A 1 94 ? 5.519 -5.078 -0.396 1.00 97.88 94 PHE A C 1
ATOM 750 O O . PHE A 1 94 ? 4.378 -5.515 -0.548 1.00 97.88 94 PHE A O 1
ATOM 757 N N . ALA A 1 95 ? 6.267 -4.713 -1.439 1.00 98.19 95 ALA A N 1
ATOM 758 C CA . ALA A 1 95 ? 5.809 -4.841 -2.816 1.00 98.19 95 ALA A CA 1
ATOM 759 C C . ALA A 1 95 ? 5.578 -6.316 -3.218 1.00 98.19 95 ALA A C 1
ATOM 761 O O . ALA A 1 95 ? 4.562 -6.629 -3.840 1.00 98.19 95 ALA A O 1
ATOM 762 N N . ASP A 1 96 ? 6.471 -7.226 -2.817 1.00 97.69 96 ASP A N 1
ATOM 763 C CA . ASP A 1 96 ? 6.323 -8.670 -3.037 1.00 97.69 96 ASP A CA 1
ATOM 764 C C . ASP A 1 96 ? 5.130 -9.228 -2.230 1.00 97.69 96 ASP A C 1
ATOM 766 O O . ASP A 1 96 ? 4.366 -10.072 -2.707 1.00 97.69 96 ASP A O 1
ATOM 770 N N . GLN A 1 97 ? 4.890 -8.711 -1.021 1.00 96.56 97 GLN A N 1
ATOM 771 C CA . GLN A 1 97 ? 3.708 -9.049 -0.233 1.00 96.56 97 GLN A CA 1
ATOM 772 C C . GLN A 1 97 ? 2.426 -8.646 -0.966 1.00 96.56 97 GLN A C 1
ATOM 774 O O . GLN A 1 97 ? 1.475 -9.431 -0.977 1.00 96.56 97 GLN A O 1
ATOM 779 N N . ILE A 1 98 ? 2.386 -7.475 -1.606 1.00 97.12 98 ILE A N 1
ATOM 780 C CA . ILE A 1 98 ? 1.217 -7.047 -2.381 1.00 97.12 98 ILE A CA 1
ATOM 781 C C . ILE A 1 98 ? 0.895 -8.067 -3.475 1.00 97.12 98 ILE A C 1
ATOM 783 O O . ILE A 1 98 ? -0.216 -8.604 -3.498 1.00 97.12 98 ILE A O 1
ATOM 787 N N . ILE A 1 99 ? 1.870 -8.408 -4.324 1.00 96.75 99 ILE A N 1
ATOM 788 C CA . ILE A 1 99 ? 1.622 -9.361 -5.413 1.00 96.75 99 ILE A CA 1
ATOM 789 C C . ILE A 1 99 ? 1.316 -10.772 -4.902 1.00 96.75 99 ILE A C 1
ATOM 791 O O . ILE A 1 99 ? 0.512 -11.474 -5.510 1.00 96.75 99 ILE A O 1
ATOM 795 N N . SER A 1 100 ? 1.859 -11.183 -3.752 1.00 96.25 100 SER A N 1
ATOM 796 C CA . SER A 1 100 ? 1.569 -12.505 -3.175 1.00 96.25 100 SER A CA 1
ATOM 797 C C . SER A 1 100 ? 0.107 -12.686 -2.749 1.00 96.25 100 SER A C 1
ATOM 799 O O . SER A 1 100 ? -0.360 -13.819 -2.650 1.00 96.25 100 SER A O 1
ATOM 801 N N . ASN A 1 101 ? -0.617 -11.588 -2.492 1.00 95.12 101 ASN A N 1
ATOM 802 C CA . ASN A 1 101 ? -2.042 -11.621 -2.148 1.00 95.12 101 ASN A CA 1
ATOM 803 C C . ASN A 1 101 ? -2.943 -11.309 -3.355 1.00 95.12 101 ASN A C 1
ATOM 805 O O . ASN A 1 101 ? -4.161 -11.398 -3.231 1.00 95.12 101 ASN A O 1
ATOM 809 N N . SER A 1 102 ? -2.372 -10.948 -4.506 1.00 95.69 102 SER A N 1
ATOM 810 C CA . SER A 1 102 ? -3.144 -10.641 -5.710 1.00 95.69 102 SER A CA 1
ATOM 811 C C . SER A 1 102 ? -3.720 -11.899 -6.372 1.00 95.69 102 SER A C 1
ATOM 813 O O . SER A 1 102 ? -3.260 -13.020 -6.141 1.00 95.69 102 SER A O 1
ATOM 815 N N . LYS A 1 103 ? -4.772 -11.727 -7.181 1.00 94.75 103 LYS A N 1
ATOM 816 C CA . LYS A 1 103 ? -5.433 -12.834 -7.887 1.00 94.75 103 LYS A CA 1
ATOM 817 C C . LYS A 1 103 ? -4.609 -13.278 -9.097 1.00 94.75 103 LYS A C 1
ATOM 819 O O . LYS A 1 103 ? -4.493 -14.475 -9.366 1.00 94.75 103 LYS A O 1
ATOM 824 N N . THR A 1 104 ? -4.081 -12.313 -9.836 1.00 94.75 104 THR A N 1
ATOM 825 C CA . THR A 1 104 ? -3.180 -12.513 -10.966 1.00 94.75 104 THR A CA 1
ATOM 826 C C . THR A 1 104 ? -1.811 -12.946 -10.452 1.00 94.75 104 THR A C 1
ATOM 828 O O . THR A 1 104 ? -1.302 -12.428 -9.465 1.00 94.75 104 THR A O 1
ATOM 831 N N . LYS A 1 105 ? -1.181 -13.912 -11.122 1.00 95.12 105 LYS A N 1
ATOM 832 C CA . LYS A 1 105 ? 0.199 -14.280 -10.799 1.00 95.12 105 LYS A CA 1
ATOM 833 C C . LYS A 1 105 ? 1.131 -13.290 -11.468 1.00 95.12 105 LYS A C 1
ATOM 835 O O . LYS A 1 105 ? 1.235 -13.291 -12.690 1.00 95.12 105 LYS A O 1
ATOM 840 N N . PHE A 1 106 ? 1.805 -12.482 -10.668 1.00 94.88 106 PHE A N 1
ATOM 841 C CA . PHE A 1 106 ? 2.789 -11.536 -11.161 1.00 94.88 106 PHE A CA 1
ATOM 842 C C . PHE A 1 106 ? 4.218 -12.048 -10.979 1.00 94.88 106 PHE A C 1
ATOM 844 O O . PHE A 1 106 ? 4.537 -12.733 -10.008 1.00 94.88 106 PHE A O 1
ATOM 851 N N . GLU A 1 107 ? 5.087 -11.654 -11.901 1.00 93.94 107 GLU A N 1
ATOM 852 C CA . GLU A 1 107 ? 6.533 -11.802 -11.816 1.00 93.94 107 GLU A CA 1
ATOM 853 C C . GLU A 1 107 ? 7.179 -10.428 -11.671 1.00 93.94 107 GLU A C 1
ATOM 855 O O . GLU A 1 107 ? 6.706 -9.426 -12.215 1.00 93.94 107 GLU A O 1
ATOM 860 N N . PHE A 1 108 ? 8.289 -10.381 -10.940 1.00 94.50 108 PHE A N 1
ATOM 861 C CA . PHE A 1 108 ? 9.106 -9.181 -10.869 1.00 94.50 108 PHE A CA 1
ATOM 862 C C . PHE A 1 108 ? 9.638 -8.817 -12.255 1.00 94.50 108 PHE A C 1
ATOM 864 O O . PHE A 1 108 ? 10.286 -9.638 -12.905 1.00 94.50 108 PHE A O 1
ATOM 871 N N . LEU A 1 109 ? 9.398 -7.577 -12.678 1.00 91.06 109 LEU A N 1
ATOM 872 C CA . LEU A 1 109 ? 9.913 -7.062 -13.939 1.00 91.06 109 LEU A CA 1
ATOM 873 C C . LEU A 1 109 ? 11.204 -6.274 -13.713 1.00 91.06 109 LEU A C 1
ATOM 875 O O . LEU A 1 109 ? 12.249 -6.641 -14.248 1.00 91.06 109 LEU A O 1
ATOM 879 N N . ARG A 1 110 ? 11.127 -5.177 -12.949 1.00 91.69 110 ARG A N 1
ATOM 880 C CA . ARG A 1 110 ? 12.266 -4.296 -12.650 1.00 91.69 110 ARG A CA 1
ATOM 881 C C . ARG A 1 110 ? 11.950 -3.292 -11.541 1.00 91.69 110 ARG A C 1
ATOM 883 O O . ARG A 1 110 ? 10.812 -3.186 -11.087 1.00 91.69 110 ARG A O 1
ATOM 890 N N . ILE A 1 111 ? 12.976 -2.546 -11.144 1.00 93.56 111 ILE A N 1
ATOM 891 C CA . ILE A 1 111 ? 12.869 -1.358 -10.298 1.00 93.56 111 ILE A CA 1
ATOM 892 C C . ILE A 1 111 ? 13.271 -0.152 -11.142 1.00 93.56 111 ILE A C 1
ATOM 894 O O . ILE A 1 111 ? 14.349 -0.170 -11.737 1.00 93.56 111 ILE A O 1
ATOM 898 N N . ASP A 1 112 ? 12.426 0.872 -11.157 1.00 91.06 112 ASP A N 1
ATOM 899 C CA . ASP A 1 112 ? 12.705 2.157 -11.788 1.00 91.06 112 ASP A CA 1
ATOM 900 C C . ASP A 1 112 ? 12.871 3.217 -10.683 1.00 91.06 112 ASP A C 1
ATOM 902 O O . ASP A 1 112 ? 12.062 3.309 -9.758 1.00 91.06 112 ASP A O 1
ATOM 906 N N . GLU A 1 113 ? 13.934 4.020 -10.756 1.00 91.62 113 GLU A N 1
ATOM 907 C CA . GLU A 1 113 ? 14.135 5.161 -9.859 1.00 91.62 113 GLU A CA 1
ATOM 908 C C . GLU A 1 113 ? 14.067 6.458 -10.659 1.00 91.62 113 GLU A C 1
ATOM 910 O O . GLU A 1 113 ? 14.828 6.663 -11.605 1.00 91.62 113 GLU A O 1
ATOM 915 N N . THR A 1 114 ? 13.160 7.349 -10.268 1.00 87.25 114 THR A N 1
ATOM 916 C CA . THR A 1 114 ? 13.087 8.695 -10.836 1.00 87.25 114 THR A CA 1
ATOM 917 C C . THR A 1 114 ? 13.670 9.662 -9.827 1.00 87.25 114 THR A C 1
ATOM 919 O O . THR A 1 114 ? 13.130 9.839 -8.737 1.00 87.25 114 THR A O 1
ATOM 922 N N . THR A 1 115 ? 14.784 10.284 -10.198 1.00 78.19 115 THR A N 1
ATOM 923 C CA . THR A 1 115 ? 15.387 11.379 -9.443 1.00 78.19 115 THR A CA 1
ATOM 924 C C . THR A 1 115 ? 15.328 12.636 -10.304 1.00 78.19 115 THR A C 1
ATOM 926 O O . THR A 1 115 ? 15.584 12.564 -11.507 1.00 78.19 115 THR A O 1
ATOM 929 N N . ASN A 1 116 ? 14.996 13.772 -9.684 1.00 67.50 116 ASN A N 1
ATOM 930 C CA . ASN A 1 116 ? 15.084 15.143 -10.216 1.00 67.50 116 ASN A CA 1
ATOM 931 C C . ASN A 1 116 ? 13.814 15.896 -10.680 1.00 67.50 116 ASN A C 1
ATOM 933 O O . ASN A 1 116 ? 14.011 17.058 -11.011 1.00 67.50 116 ASN A O 1
ATOM 937 N N . GLN A 1 117 ? 12.562 15.394 -10.659 1.00 62.09 117 GLN A N 1
ATOM 938 C CA . GLN A 1 117 ? 11.350 16.248 -10.852 1.00 62.09 117 GLN A CA 1
ATOM 939 C C . GLN A 1 117 ? 10.034 15.597 -10.380 1.00 62.09 117 GLN A C 1
ATOM 941 O O . GLN A 1 117 ? 9.839 14.406 -10.607 1.00 62.09 117 GLN A O 1
ATOM 946 N N . PRO A 1 118 ? 9.039 16.389 -9.927 1.00 70.50 118 PRO A N 1
ATOM 947 C CA . PRO A 1 118 ? 9.080 17.266 -8.746 1.00 70.50 118 PRO A CA 1
ATOM 948 C C . PRO A 1 118 ? 9.262 16.488 -7.426 1.00 70.50 118 PRO A C 1
ATOM 950 O O . PRO A 1 118 ? 9.507 17.088 -6.385 1.00 70.50 118 PRO A O 1
ATOM 953 N N . GLU A 1 119 ? 9.168 15.161 -7.476 1.00 81.19 119 GLU A N 1
ATOM 954 C CA . GLU A 1 119 ? 9.294 14.244 -6.347 1.00 81.19 119 GLU A CA 1
ATOM 955 C C . GLU A 1 119 ? 10.196 13.078 -6.766 1.00 81.19 119 GLU A C 1
ATOM 957 O O . GLU A 1 119 ? 10.207 12.668 -7.929 1.00 81.19 119 GLU A O 1
ATOM 962 N N . ASN A 1 120 ? 10.982 12.553 -5.827 1.00 90.62 120 ASN A N 1
ATOM 963 C CA . ASN A 1 120 ? 11.848 11.410 -6.092 1.00 90.62 120 ASN A CA 1
ATOM 964 C C . ASN A 1 120 ? 11.076 10.118 -5.818 1.00 90.62 120 ASN A C 1
ATOM 966 O O . ASN A 1 120 ? 10.473 9.971 -4.754 1.00 90.62 120 ASN A O 1
ATOM 970 N N . PHE A 1 121 ? 11.126 9.173 -6.754 1.00 93.25 121 PHE A N 1
ATOM 971 C CA . PHE A 1 121 ? 10.353 7.939 -6.679 1.00 93.25 121 PHE A CA 1
ATOM 972 C C . PHE A 1 121 ? 11.210 6.692 -6.822 1.00 93.25 121 PHE A C 1
ATOM 974 O O . PHE A 1 121 ? 12.118 6.636 -7.649 1.00 93.25 121 PHE A O 1
ATOM 981 N N . TYR A 1 122 ? 10.847 5.680 -6.044 1.00 95.38 122 TYR A N 1
ATOM 982 C CA . TYR A 1 122 ? 11.281 4.298 -6.178 1.00 95.38 122 TYR A CA 1
ATOM 983 C C . TYR A 1 122 ? 10.061 3.468 -6.589 1.00 95.38 122 TYR A C 1
ATOM 985 O O . TYR A 1 122 ? 9.079 3.400 -5.848 1.00 95.38 122 TYR A O 1
ATOM 993 N N . GLU A 1 123 ? 10.084 2.884 -7.782 1.00 94.56 123 GLU A N 1
ATOM 994 C CA . GLU A 1 123 ? 8.959 2.146 -8.358 1.00 94.56 123 GLU A CA 1
ATOM 995 C C . GLU A 1 123 ? 9.347 0.683 -8.574 1.00 94.56 123 GLU A C 1
ATOM 997 O O . GLU A 1 123 ? 10.323 0.379 -9.254 1.00 94.56 123 GLU A O 1
ATOM 1002 N N . VAL A 1 124 ? 8.564 -0.238 -8.016 1.00 95.94 124 VAL A N 1
ATOM 1003 C CA . VAL A 1 124 ? 8.701 -1.679 -8.241 1.00 95.94 124 VAL A CA 1
ATOM 1004 C C . VAL A 1 124 ? 7.618 -2.111 -9.218 1.00 95.94 124 VAL A C 1
ATOM 1006 O O . VAL A 1 124 ? 6.424 -1.968 -8.936 1.00 95.94 124 VAL A O 1
ATOM 1009 N N . LEU A 1 125 ? 8.037 -2.615 -10.376 1.00 93.75 125 LEU A N 1
ATOM 1010 C CA . LEU A 1 125 ? 7.142 -3.022 -11.451 1.00 93.75 125 LEU A CA 1
ATOM 1011 C C . LEU A 1 125 ? 7.049 -4.542 -11.517 1.00 93.75 125 LEU A C 1
ATOM 1013 O O . LEU A 1 125 ? 8.060 -5.253 -11.492 1.00 93.75 125 LEU A O 1
ATOM 1017 N N . TYR A 1 126 ? 5.821 -5.012 -11.690 1.00 94.25 126 TYR A N 1
ATOM 1018 C CA . TYR A 1 126 ? 5.491 -6.412 -11.868 1.00 94.25 126 TYR A CA 1
ATOM 1019 C C . TYR A 1 126 ? 4.632 -6.615 -13.107 1.00 94.25 126 TYR A C 1
ATOM 1021 O O . TYR A 1 126 ? 3.816 -5.764 -13.458 1.00 94.25 126 TYR A O 1
ATOM 1029 N N . ILE A 1 127 ? 4.801 -7.766 -13.745 1.00 92.50 127 ILE A N 1
ATOM 1030 C CA . ILE A 1 127 ? 4.122 -8.140 -14.985 1.00 92.50 127 ILE A CA 1
ATOM 1031 C C . ILE A 1 127 ? 3.390 -9.473 -14.794 1.00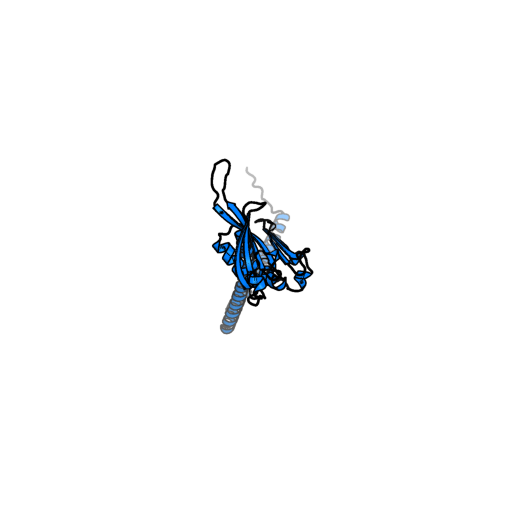 92.50 127 ILE A C 1
ATOM 1033 O O . ILE A 1 127 ? 3.903 -10.320 -14.057 1.00 92.50 127 ILE A O 1
ATOM 1037 N N . PRO A 1 128 ? 2.212 -9.697 -15.402 1.00 92.69 128 PRO A N 1
ATOM 1038 C CA . PRO A 1 128 ? 1.574 -11.008 -15.362 1.00 92.69 128 PRO A CA 1
ATOM 1039 C C . PRO A 1 128 ? 2.525 -12.103 -15.865 1.00 92.69 128 PRO A C 1
ATOM 1041 O O . PRO A 1 128 ? 3.253 -11.919 -16.842 1.00 92.69 128 PRO A O 1
ATOM 1044 N N . ALA A 1 129 ? 2.550 -13.253 -15.193 1.00 91.00 129 ALA A N 1
ATOM 1045 C CA . ALA A 1 129 ? 3.453 -14.352 -15.539 1.00 91.00 129 ALA A CA 1
ATOM 1046 C C . ALA A 1 129 ? 3.202 -14.882 -16.967 1.00 91.00 129 ALA A C 1
ATOM 1048 O O . ALA A 1 129 ? 4.131 -15.298 -17.662 1.00 91.00 129 ALA A O 1
ATOM 1049 N N . ASP A 1 130 ? 1.948 -14.821 -17.416 1.00 87.31 130 ASP A N 1
ATOM 1050 C CA . ASP A 1 130 ? 1.467 -15.201 -18.745 1.00 87.31 130 ASP A CA 1
ATOM 1051 C C . ASP A 1 130 ? 1.565 -14.079 -19.794 1.00 87.31 130 ASP A C 1
ATOM 1053 O O . ASP A 1 130 ? 1.190 -14.289 -20.950 1.00 87.31 130 ASP A O 1
ATOM 1057 N N . ALA A 1 131 ? 2.117 -12.917 -19.434 1.00 82.94 131 ALA A N 1
ATOM 1058 C CA . ALA A 1 131 ? 2.245 -11.787 -20.341 1.00 82.94 131 ALA A CA 1
ATOM 1059 C C . ALA A 1 131 ? 3.072 -12.121 -21.593 1.00 82.94 131 ALA A C 1
ATOM 1061 O O . ALA A 1 131 ? 4.160 -12.714 -21.546 1.00 82.94 131 ALA A O 1
ATOM 1062 N N . VAL A 1 132 ? 2.575 -11.658 -22.742 1.00 68.44 132 VAL A N 1
ATOM 1063 C CA . VAL A 1 132 ? 3.219 -11.828 -24.049 1.00 68.44 132 VAL A CA 1
ATOM 1064 C C . VAL A 1 132 ? 4.520 -11.016 -24.096 1.00 68.44 132 VAL A C 1
ATOM 1066 O O . VAL A 1 132 ? 4.609 -9.912 -23.564 1.00 68.44 132 VAL A O 1
ATOM 1069 N N . ASN A 1 133 ? 5.533 -11.511 -24.819 1.00 68.88 133 ASN A N 1
ATOM 1070 C CA . ASN A 1 133 ? 6.865 -10.898 -24.989 1.00 68.88 133 ASN A CA 1
ATOM 1071 C C . ASN A 1 133 ? 6.898 -9.378 -25.278 1.00 68.88 133 ASN A C 1
ATOM 1073 O O . ASN A 1 133 ? 7.944 -8.750 -25.108 1.00 68.88 133 ASN A O 1
ATOM 1077 N N . LYS A 1 134 ? 5.800 -8.786 -25.762 1.00 63.03 134 LYS A N 1
ATOM 1078 C CA . LYS A 1 134 ? 5.681 -7.351 -26.047 1.00 63.03 134 LYS A CA 1
ATOM 1079 C C . LYS A 1 134 ? 5.664 -6.507 -24.764 1.00 63.03 134 LYS A C 1
ATOM 1081 O O . LYS A 1 134 ? 6.348 -5.490 -24.721 1.00 63.03 134 LYS A O 1
ATOM 1086 N N . GLU A 1 135 ? 4.986 -6.970 -23.717 1.00 67.44 135 GLU A N 1
ATOM 1087 C CA . GLU A 1 135 ? 4.925 -6.298 -22.410 1.00 67.44 135 GLU A CA 1
ATOM 1088 C C . GLU A 1 135 ? 6.228 -6.474 -21.625 1.00 67.44 135 GLU A C 1
ATOM 1090 O O . GLU A 1 135 ? 6.727 -5.526 -21.027 1.00 67.44 135 GLU A O 1
ATOM 1095 N N . ARG A 1 136 ? 6.887 -7.636 -21.749 1.00 66.06 136 ARG A N 1
ATOM 1096 C CA . ARG A 1 136 ? 8.236 -7.858 -21.185 1.00 66.06 136 ARG A CA 1
ATOM 1097 C C . ARG A 1 136 ? 9.288 -6.889 -21.750 1.00 66.06 136 ARG A C 1
ATOM 1099 O O . ARG A 1 136 ? 10.307 -6.644 -21.112 1.00 66.06 136 ARG A O 1
ATOM 1106 N N . LYS A 1 137 ? 9.054 -6.337 -22.947 1.00 67.44 137 LYS A N 1
ATOM 1107 C CA . LYS A 1 137 ? 9.919 -5.340 -23.602 1.00 67.44 137 LYS A CA 1
ATOM 1108 C C . LYS A 1 137 ? 9.472 -3.893 -23.374 1.00 67.44 137 LYS A C 1
ATOM 1110 O O . LYS A 1 137 ? 10.136 -2.991 -23.890 1.00 67.44 137 LYS A O 1
ATOM 1115 N N . ALA A 1 138 ? 8.376 -3.659 -22.647 1.00 65.62 138 ALA A N 1
ATOM 1116 C CA . ALA A 1 138 ? 7.876 -2.320 -22.362 1.00 65.62 138 ALA A CA 1
ATOM 1117 C C . ALA A 1 138 ? 8.979 -1.488 -21.696 1.00 65.62 138 ALA A C 1
ATOM 1119 O O . ALA A 1 138 ? 9.474 -1.828 -20.622 1.00 65.62 138 ALA A O 1
ATOM 1120 N N . LYS A 1 139 ? 9.390 -0.390 -22.337 1.00 63.66 139 LYS A N 1
ATOM 1121 C CA . LYS A 1 139 ? 10.448 0.500 -21.819 1.00 63.66 139 LYS A CA 1
ATOM 1122 C C . LYS A 1 139 ? 9.913 1.526 -20.823 1.00 63.66 139 LYS A C 1
ATOM 1124 O O . LYS A 1 139 ? 10.692 2.212 -20.179 1.00 63.66 139 LYS A O 1
ATOM 1129 N N . SER A 1 140 ? 8.593 1.635 -20.710 1.00 63.50 140 SER A N 1
ATOM 1130 C CA . SER A 1 140 ? 7.903 2.589 -19.849 1.00 63.50 140 SER A CA 1
ATOM 1131 C C . SER A 1 140 ? 6.612 1.977 -19.314 1.00 63.50 140 SER A C 1
ATOM 1133 O O . SER A 1 140 ? 5.998 1.150 -19.984 1.00 63.50 140 SER A O 1
ATOM 1135 N N . PHE A 1 141 ? 6.198 2.415 -18.127 1.00 57.56 141 PHE A N 1
ATOM 1136 C CA . PHE A 1 141 ? 4.930 2.053 -17.495 1.00 57.56 141 PHE A CA 1
ATOM 1137 C C . PHE A 1 141 ? 3.712 2.311 -18.396 1.00 57.56 141 PHE A C 1
ATOM 1139 O O . PHE A 1 141 ? 2.821 1.474 -18.455 1.00 57.56 141 PHE A O 1
ATOM 1146 N N . PHE A 1 142 ? 3.713 3.397 -19.182 1.00 61.53 142 PHE A N 1
ATOM 1147 C CA . PHE A 1 142 ? 2.629 3.706 -20.132 1.00 61.53 142 PHE A CA 1
ATOM 1148 C C . PHE A 1 142 ? 2.452 2.661 -21.245 1.00 61.53 142 PHE A C 1
ATOM 1150 O O . PHE A 1 142 ? 1.562 2.792 -22.075 1.00 61.53 142 PHE A O 1
ATOM 1157 N N . GLN A 1 143 ? 3.342 1.671 -21.323 1.00 66.12 143 GLN A N 1
ATOM 1158 C CA . GLN A 1 143 ? 3.314 0.615 -22.329 1.00 66.12 143 GLN A CA 1
ATOM 1159 C C . GLN A 1 143 ? 2.906 -0.744 -21.741 1.00 66.12 143 GLN A C 1
ATOM 1161 O O . GLN A 1 143 ? 2.971 -1.734 -22.468 1.00 66.12 143 GLN A O 1
ATOM 1166 N N . CYS A 1 144 ? 2.542 -0.816 -20.454 1.00 73.88 144 CYS A N 1
ATOM 1167 C CA . CYS A 1 144 ? 2.115 -2.055 -19.807 1.00 73.88 144 CYS A CA 1
ATOM 1168 C C . CYS A 1 144 ? 0.789 -1.865 -19.059 1.00 73.88 144 CYS A C 1
ATOM 1170 O O . CYS A 1 144 ? 0.769 -1.596 -17.858 1.00 73.88 144 CYS A O 1
ATOM 1172 N N . ASP A 1 145 ? -0.312 -2.033 -19.790 1.00 73.94 145 ASP A N 1
ATOM 1173 C CA . ASP A 1 145 ? -1.676 -1.867 -19.274 1.00 73.94 145 ASP A CA 1
ATOM 1174 C C . ASP A 1 145 ? -2.039 -2.909 -18.203 1.00 73.94 145 ASP A C 1
ATOM 1176 O O . ASP A 1 145 ? -2.898 -2.662 -17.358 1.00 73.94 145 ASP A O 1
ATOM 1180 N N . GLU A 1 146 ? -1.367 -4.065 -18.210 1.00 83.75 146 GLU A N 1
ATOM 1181 C CA . GLU A 1 146 ? -1.612 -5.156 -17.263 1.00 83.75 146 GLU A CA 1
ATOM 1182 C C . GLU A 1 146 ? -0.600 -5.230 -16.111 1.00 83.75 146 GLU A C 1
ATOM 1184 O O . GLU A 1 146 ? -0.704 -6.111 -15.257 1.00 83.75 146 GLU A O 1
ATOM 1189 N N . CYS A 1 147 ? 0.377 -4.320 -16.055 1.00 88.31 147 CYS A N 1
ATOM 1190 C CA . CYS A 1 147 ? 1.384 -4.327 -14.998 1.00 88.31 147 CYS A CA 1
ATOM 1191 C C . CYS A 1 147 ? 0.823 -3.825 -13.661 1.00 88.31 147 CYS A C 1
ATOM 1193 O O . CYS A 1 147 ? 0.051 -2.868 -13.599 1.00 88.31 147 CYS A O 1
ATOM 1195 N N . LEU A 1 148 ? 1.309 -4.415 -12.569 1.00 93.38 148 LEU A N 1
ATOM 1196 C CA . LEU A 1 148 ? 1.116 -3.894 -11.219 1.00 93.38 148 LEU A CA 1
ATOM 1197 C C . LEU A 1 148 ? 2.339 -3.061 -10.835 1.00 93.38 148 LEU A C 1
ATOM 1199 O O . LEU A 1 148 ? 3.480 -3.506 -10.974 1.00 93.38 148 LEU A O 1
ATOM 1203 N N . LYS A 1 149 ? 2.104 -1.843 -10.347 1.00 93.00 149 LYS A N 1
ATOM 1204 C CA . LYS A 1 149 ? 3.171 -0.916 -9.957 1.00 93.00 149 LYS A CA 1
ATOM 1205 C C . LYS A 1 149 ? 3.023 -0.528 -8.501 1.00 93.00 149 LYS A C 1
ATOM 1207 O O . LYS A 1 149 ? 1.976 -0.013 -8.126 1.00 93.00 149 LYS A O 1
ATOM 1212 N N . VAL A 1 150 ? 4.085 -0.707 -7.723 1.00 97.12 150 VAL A N 1
ATOM 1213 C CA . VAL A 1 150 ? 4.177 -0.241 -6.335 1.00 97.12 150 VAL A CA 1
ATOM 1214 C C . VAL A 1 150 ? 5.170 0.912 -6.279 1.00 97.12 150 VAL A C 1
ATOM 1216 O O . VAL A 1 150 ? 6.326 0.760 -6.663 1.00 97.12 150 VAL A O 1
ATOM 1219 N N . LYS A 1 151 ? 4.719 2.073 -5.825 1.00 96.06 151 LYS A N 1
ATOM 1220 C CA . LYS A 1 151 ? 5.453 3.334 -5.854 1.00 96.06 151 LYS A CA 1
ATOM 1221 C C . LYS A 1 151 ? 5.719 3.830 -4.441 1.00 96.06 151 LYS A C 1
ATOM 1223 O O . LYS A 1 151 ? 4.830 3.825 -3.588 1.00 96.06 151 LYS A O 1
ATOM 1228 N N . PHE A 1 152 ? 6.935 4.310 -4.223 1.00 97.69 152 PHE A N 1
ATOM 1229 C CA . PHE A 1 152 ? 7.399 4.872 -2.962 1.00 97.69 152 PHE A CA 1
ATOM 1230 C C . PHE A 1 152 ? 8.031 6.244 -3.208 1.00 97.69 152 PHE A C 1
ATOM 1232 O O . PHE A 1 152 ? 8.767 6.413 -4.181 1.00 97.69 152 PHE A O 1
ATOM 1239 N N . TYR A 1 153 ? 7.773 7.208 -2.326 1.00 96.06 153 TYR A N 1
ATOM 1240 C CA . TYR A 1 153 ? 8.568 8.432 -2.244 1.00 96.06 153 TYR A CA 1
ATOM 1241 C C . TYR A 1 153 ? 9.954 8.104 -1.696 1.00 96.06 153 TYR A C 1
ATOM 1243 O O . TYR A 1 153 ? 10.081 7.307 -0.765 1.00 96.06 153 TYR A O 1
ATOM 1251 N N . ILE A 1 154 ? 10.987 8.724 -2.261 1.00 95.00 154 ILE A N 1
ATOM 1252 C CA . ILE A 1 154 ? 12.342 8.698 -1.715 1.00 95.00 154 ILE A CA 1
ATOM 1253 C C . ILE A 1 154 ? 12.518 9.933 -0.834 1.00 95.00 154 ILE A C 1
ATOM 1255 O O . ILE A 1 154 ? 12.636 11.049 -1.340 1.00 95.00 154 ILE A O 1
ATOM 1259 N N . ASP A 1 155 ? 12.596 9.702 0.470 1.00 91.81 155 ASP A N 1
ATOM 1260 C CA . ASP A 1 155 ? 12.830 10.718 1.489 1.00 91.81 155 ASP A CA 1
ATOM 1261 C C . ASP A 1 155 ? 14.292 10.662 1.976 1.00 91.81 155 ASP A C 1
ATOM 1263 O O . ASP A 1 155 ? 14.941 9.611 1.959 1.00 91.81 155 ASP A O 1
ATOM 1267 N N . GLN A 1 156 ? 14.822 11.801 2.426 1.00 90.38 156 GLN A N 1
ATOM 1268 C CA . GLN A 1 156 ? 16.148 11.920 3.045 1.00 90.38 156 GLN A CA 1
ATOM 1269 C C . GLN A 1 156 ? 15.982 12.288 4.523 1.00 90.38 156 GLN A C 1
ATOM 1271 O O . GLN A 1 156 ? 16.036 13.452 4.926 1.00 90.38 156 GLN A O 1
ATOM 1276 N N . ALA A 1 157 ? 15.734 11.283 5.361 1.00 87.81 157 ALA A N 1
ATOM 1277 C CA . ALA A 1 157 ? 15.449 11.486 6.773 1.00 87.81 157 ALA A CA 1
ATOM 1278 C C . ALA A 1 157 ? 16.637 12.145 7.495 1.00 87.81 157 ALA A C 1
ATOM 1280 O O . ALA A 1 157 ? 17.753 11.620 7.520 1.00 87.81 157 ALA A O 1
ATOM 1281 N N . GLY A 1 158 ? 16.384 13.300 8.118 1.00 86.62 158 GLY A N 1
ATOM 1282 C CA . GLY A 1 158 ? 17.390 14.041 8.882 1.00 86.62 158 GLY A CA 1
ATOM 1283 C C . GLY A 1 158 ? 18.405 14.820 8.039 1.00 86.62 158 GLY A C 1
ATOM 1284 O O . GLY A 1 158 ? 19.421 15.246 8.599 1.00 86.62 158 GLY A O 1
ATOM 1285 N N . GLU A 1 159 ? 18.143 14.998 6.739 1.00 89.19 159 GLU A N 1
ATOM 1286 C CA . GLU A 1 159 ? 18.903 15.901 5.873 1.00 89.19 159 GLU A CA 1
ATOM 1287 C C . GLU A 1 159 ? 18.760 17.356 6.330 1.00 89.19 159 GLU A C 1
ATOM 1289 O O . GLU A 1 159 ? 17.685 17.805 6.734 1.00 89.19 159 GLU A O 1
ATOM 1294 N N . ASN A 1 160 ? 19.862 18.098 6.270 1.00 87.06 160 ASN A N 1
ATOM 1295 C CA . ASN A 1 160 ? 19.857 19.542 6.434 1.00 87.06 160 ASN A CA 1
ATOM 1296 C C . ASN A 1 160 ? 20.819 20.145 5.411 1.00 87.06 160 ASN A C 1
ATOM 1298 O O . ASN A 1 160 ? 22.036 20.070 5.584 1.00 87.06 160 ASN A O 1
ATOM 1302 N N . ILE A 1 161 ? 20.245 20.725 4.357 1.00 86.00 161 ILE A N 1
ATOM 1303 C CA . ILE A 1 161 ? 20.980 21.291 3.222 1.00 86.00 161 ILE A CA 1
ATOM 1304 C C . ILE A 1 161 ? 21.870 22.455 3.682 1.00 86.00 161 ILE A C 1
ATOM 1306 O O . ILE A 1 161 ? 23.031 22.518 3.295 1.00 86.00 161 ILE A O 1
ATOM 1310 N N . GLU A 1 162 ? 21.366 23.307 4.579 1.00 85.25 162 GLU A N 1
ATOM 1311 C CA . GLU A 1 162 ? 22.088 24.475 5.113 1.00 85.25 162 GLU A CA 1
ATOM 1312 C C . GLU A 1 162 ? 23.310 24.085 5.958 1.00 85.25 162 GLU A C 1
ATOM 1314 O O . GLU A 1 162 ? 24.281 24.830 6.043 1.00 85.25 162 GLU A O 1
ATOM 1319 N N . LEU A 1 163 ? 23.264 22.914 6.600 1.00 88.25 163 LEU A N 1
ATOM 1320 C CA . LEU A 1 163 ? 24.366 22.376 7.406 1.00 88.25 163 LEU A CA 1
ATOM 1321 C C . LEU A 1 163 ? 25.200 21.327 6.657 1.00 88.25 163 LEU A C 1
ATOM 1323 O O . LEU A 1 163 ? 25.991 20.629 7.292 1.00 88.25 163 LEU A O 1
ATOM 1327 N N . GLU A 1 164 ? 24.978 21.154 5.349 1.00 86.62 164 GLU A N 1
ATOM 1328 C CA . GLU A 1 164 ? 25.604 20.119 4.509 1.00 86.62 164 GLU A CA 1
ATOM 1329 C C . GLU A 1 164 ? 25.475 18.691 5.085 1.00 86.62 164 GLU A C 1
ATOM 1331 O O . GLU A 1 164 ? 26.255 17.780 4.786 1.00 86.62 164 GLU A O 1
ATOM 1336 N N . LYS A 1 165 ? 24.461 18.463 5.928 1.00 88.62 165 LYS A N 1
ATOM 1337 C CA . LYS A 1 165 ? 24.227 17.173 6.567 1.00 88.62 165 LYS A CA 1
ATOM 1338 C C . LYS A 1 165 ? 23.414 16.296 5.630 1.00 88.62 165 LYS A C 1
ATOM 1340 O O . LYS A 1 165 ? 22.224 16.531 5.431 1.00 88.62 165 LYS A O 1
ATOM 1345 N N . LYS A 1 166 ? 24.040 15.231 5.131 1.00 88.19 166 LYS A N 1
ATOM 1346 C CA . LYS A 1 166 ? 23.354 14.200 4.343 1.00 88.19 166 LYS A CA 1
ATOM 1347 C C . LYS A 1 166 ? 22.325 13.456 5.197 1.00 88.19 166 LYS A C 1
ATOM 1349 O O . LYS A 1 166 ? 22.628 13.050 6.322 1.00 88.19 166 LYS A O 1
ATOM 1354 N N . GLY A 1 167 ? 21.124 13.287 4.651 1.00 88.62 167 GLY A N 1
ATOM 1355 C CA . GLY A 1 167 ? 20.081 12.457 5.248 1.00 88.62 167 GLY A CA 1
ATOM 1356 C C . GLY A 1 167 ? 20.336 10.963 5.068 1.00 88.62 167 GLY A C 1
ATOM 1357 O O . GLY A 1 167 ? 21.236 10.536 4.341 1.00 88.62 167 GLY A O 1
ATOM 1358 N N . ILE A 1 168 ? 19.525 10.162 5.754 1.00 92.31 168 ILE A N 1
ATOM 1359 C CA . ILE A 1 168 ? 19.425 8.723 5.516 1.00 92.31 168 ILE A CA 1
ATOM 1360 C C . ILE A 1 168 ? 18.288 8.502 4.527 1.00 92.31 168 ILE A C 1
ATOM 1362 O O . ILE A 1 168 ? 17.157 8.917 4.779 1.00 92.31 168 ILE A O 1
ATOM 1366 N N . ARG A 1 169 ? 18.577 7.811 3.424 1.00 93.00 169 ARG A N 1
ATOM 1367 C CA . ARG A 1 169 ? 17.555 7.432 2.452 1.00 93.00 169 ARG A CA 1
ATOM 1368 C C . ARG A 1 169 ? 16.502 6.544 3.116 1.00 93.00 169 ARG A C 1
ATOM 1370 O O . ARG A 1 169 ? 16.829 5.463 3.607 1.00 93.00 169 ARG A O 1
ATOM 1377 N N . THR A 1 170 ? 15.249 6.966 3.055 1.00 96.12 170 THR A N 1
ATOM 1378 C CA . THR A 1 170 ? 14.083 6.182 3.471 1.00 96.12 170 THR A CA 1
ATOM 1379 C C . THR A 1 170 ? 13.041 6.182 2.366 1.00 96.12 170 THR A C 1
ATOM 1381 O O . THR A 1 170 ? 12.962 7.119 1.576 1.00 96.12 170 THR A O 1
ATOM 1384 N N . LEU A 1 171 ? 12.245 5.123 2.295 1.00 96.94 171 LEU A N 1
ATOM 1385 C CA . LEU A 1 171 ? 11.173 4.978 1.323 1.00 96.94 171 LEU A CA 1
ATOM 1386 C C . LEU A 1 171 ? 9.827 5.040 2.031 1.00 96.94 171 LEU A C 1
ATOM 1388 O O . LEU A 1 171 ? 9.577 4.269 2.954 1.00 96.94 171 LEU A O 1
ATOM 1392 N N . ARG A 1 172 ? 8.951 5.930 1.580 1.00 97.00 172 ARG A N 1
ATOM 1393 C CA . ARG A 1 172 ? 7.577 6.028 2.072 1.00 97.00 172 ARG A CA 1
ATOM 1394 C C . ARG A 1 172 ? 6.631 5.483 1.025 1.00 97.00 172 ARG A C 1
ATOM 1396 O O . ARG A 1 172 ? 6.644 5.947 -0.111 1.00 97.00 172 ARG A O 1
ATOM 1403 N N . PHE A 1 173 ? 5.806 4.510 1.392 1.00 97.88 173 PHE A N 1
ATOM 1404 C CA . PHE A 1 173 ? 4.803 3.973 0.481 1.00 97.88 173 PHE A CA 1
ATOM 1405 C C . PHE A 1 173 ? 3.869 5.094 0.009 1.00 97.88 173 PHE A C 1
ATOM 1407 O O . PHE A 1 173 ? 3.308 5.831 0.821 1.00 97.88 173 PHE A O 1
ATOM 1414 N N . ASN A 1 174 ? 3.752 5.233 -1.311 1.00 97.06 174 ASN A N 1
ATOM 1415 C CA . ASN A 1 174 ? 2.931 6.245 -1.959 1.00 97.06 174 ASN A CA 1
ATOM 1416 C C . ASN A 1 174 ? 1.654 5.608 -2.502 1.00 97.06 174 ASN A C 1
ATOM 1418 O O . ASN A 1 174 ? 0.562 5.883 -2.017 1.00 97.06 174 ASN A O 1
ATOM 1422 N N . GLU A 1 175 ? 1.790 4.716 -3.481 1.00 96.56 175 GLU A N 1
ATOM 1423 C CA . GLU A 1 175 ? 0.645 4.057 -4.099 1.00 96.56 175 GLU A CA 1
ATOM 1424 C C . GLU A 1 175 ? 0.977 2.670 -4.629 1.00 96.56 175 GLU A C 1
ATOM 1426 O O . GLU A 1 175 ? 2.121 2.364 -4.960 1.00 96.56 175 GLU A O 1
ATOM 1431 N N . VAL A 1 176 ? -0.052 1.843 -4.781 1.00 96.94 176 VAL A N 1
ATOM 1432 C CA . VAL A 1 176 ? -0.032 0.723 -5.721 1.00 96.94 176 VAL A CA 1
ATOM 1433 C C . VAL A 1 176 ? -1.164 0.880 -6.722 1.00 96.94 176 VAL A C 1
ATOM 1435 O O . VAL A 1 176 ? -2.284 1.178 -6.319 1.00 96.94 176 VAL A O 1
ATOM 1438 N N . THR A 1 177 ? -0.884 0.660 -8.006 1.00 94.75 177 THR A N 1
ATOM 1439 C CA . THR A 1 177 ? -1.873 0.688 -9.095 1.00 94.75 177 THR A CA 1
ATOM 1440 C C . THR A 1 177 ? -2.042 -0.704 -9.705 1.00 94.75 177 THR A C 1
ATOM 1442 O O . THR A 1 177 ? -1.053 -1.414 -9.898 1.00 94.75 177 THR A O 1
ATOM 1445 N N . GLY A 1 178 ? -3.280 -1.083 -10.029 1.00 93.62 178 GLY A N 1
ATOM 1446 C CA . GLY A 1 178 ? -3.609 -2.351 -10.684 1.00 93.62 178 GLY A CA 1
ATOM 1447 C C . GLY A 1 178 ? -5.116 -2.610 -10.779 1.00 93.62 178 GLY A C 1
ATOM 1448 O O . GLY A 1 178 ? -5.933 -1.727 -10.515 1.00 93.62 178 GLY A O 1
ATOM 1449 N N . LYS A 1 179 ? -5.505 -3.840 -11.135 1.00 93.94 179 LYS A N 1
ATOM 1450 C CA . LYS A 1 179 ? -6.919 -4.249 -11.223 1.00 93.94 179 LYS A CA 1
ATOM 1451 C C . LYS A 1 179 ? -7.537 -4.366 -9.822 1.00 93.94 179 LYS A C 1
ATOM 1453 O O . LYS A 1 179 ? -6.892 -4.822 -8.880 1.00 93.94 179 LYS A O 1
ATOM 1458 N N . TYR A 1 180 ? -8.825 -4.040 -9.690 1.00 95.44 180 TYR A N 1
ATOM 1459 C CA . TYR A 1 180 ? -9.552 -4.091 -8.408 1.00 95.44 180 TYR A CA 1
ATOM 1460 C C . TYR A 1 180 ? -9.362 -5.411 -7.645 1.00 95.44 180 TYR A C 1
ATOM 1462 O O . TYR A 1 180 ? -9.008 -5.410 -6.469 1.00 95.44 180 TYR A O 1
ATOM 1470 N N . LEU A 1 181 ? -9.570 -6.541 -8.329 1.00 95.81 181 LEU A N 1
ATOM 1471 C CA . LEU A 1 181 ? -9.491 -7.873 -7.721 1.00 95.81 181 LEU A CA 1
ATOM 1472 C C . LEU A 1 181 ? -8.068 -8.279 -7.320 1.00 95.81 181 LEU A C 1
ATOM 1474 O O . LEU A 1 181 ? -7.915 -9.191 -6.513 1.00 95.81 181 LEU A O 1
ATOM 1478 N N . ASP A 1 182 ? -7.050 -7.616 -7.866 1.00 96.44 182 ASP A N 1
ATOM 1479 C CA . ASP A 1 182 ? -5.654 -7.836 -7.491 1.00 96.44 182 ASP A CA 1
ATOM 1480 C C . ASP A 1 182 ? -5.269 -7.025 -6.251 1.00 96.44 182 ASP A C 1
ATOM 1482 O O . ASP A 1 182 ? -4.475 -7.489 -5.437 1.00 96.44 182 ASP A O 1
ATOM 1486 N N . LEU A 1 183 ? -5.869 -5.844 -6.069 1.00 97.38 183 LEU A N 1
ATOM 1487 C CA . LEU A 1 183 ? -5.577 -4.955 -4.942 1.00 97.38 183 LEU A CA 1
ATOM 1488 C C . LEU A 1 183 ? -6.475 -5.196 -3.720 1.00 97.38 183 LEU A C 1
ATOM 1490 O O . LEU A 1 183 ? -6.024 -5.019 -2.586 1.00 97.38 183 LEU A O 1
ATOM 1494 N N . PHE A 1 184 ? -7.730 -5.615 -3.921 1.00 97.38 184 PHE A N 1
ATOM 1495 C CA . PHE A 1 184 ? -8.700 -5.801 -2.835 1.00 97.38 184 PHE A CA 1
ATOM 1496 C C . PHE A 1 184 ? -8.199 -6.726 -1.708 1.00 97.38 184 PHE A C 1
ATOM 1498 O O . PHE A 1 184 ? -8.364 -6.351 -0.548 1.00 97.38 184 PHE A O 1
ATOM 1505 N N . PRO A 1 185 ? -7.550 -7.880 -1.977 1.00 96.62 185 PRO A N 1
ATOM 1506 C CA . PRO A 1 185 ? -7.057 -8.747 -0.906 1.00 96.62 185 PRO A CA 1
ATOM 1507 C C . PRO A 1 185 ? -6.052 -8.057 0.023 1.00 96.62 185 PRO A C 1
ATOM 1509 O O . PRO A 1 185 ? -6.061 -8.287 1.229 1.00 96.62 185 PRO A O 1
ATOM 1512 N N . VAL A 1 186 ? -5.200 -7.179 -0.514 1.00 96.00 186 VAL A N 1
ATOM 1513 C CA . VAL A 1 186 ? -4.267 -6.382 0.294 1.00 96.00 186 VAL A CA 1
ATOM 1514 C C . VAL A 1 186 ? -5.015 -5.306 1.066 1.00 96.00 186 VAL A C 1
ATOM 1516 O O . VAL A 1 186 ? -4.747 -5.118 2.251 1.00 96.00 186 VAL A O 1
ATOM 1519 N N . TRP A 1 187 ? -5.959 -4.615 0.421 1.00 97.00 187 TRP A N 1
ATOM 1520 C CA . TRP A 1 187 ? -6.791 -3.613 1.085 1.00 97.00 187 TRP A CA 1
ATOM 1521 C C . TRP A 1 187 ? -7.502 -4.195 2.310 1.00 97.00 187 TRP A C 1
ATOM 1523 O O . TRP A 1 187 ? -7.404 -3.640 3.404 1.00 97.00 187 TRP A O 1
ATOM 1533 N N . GLU A 1 188 ? -8.150 -5.346 2.140 1.00 95.50 188 GLU A N 1
ATOM 1534 C CA . GLU A 1 188 ? -8.864 -6.049 3.202 1.00 95.50 188 GLU A CA 1
ATOM 1535 C C . GLU A 1 188 ? -7.899 -6.543 4.285 1.00 95.50 188 GLU A C 1
ATOM 1537 O O . GLU A 1 188 ? -8.082 -6.237 5.456 1.00 95.50 188 GLU A O 1
ATOM 1542 N N 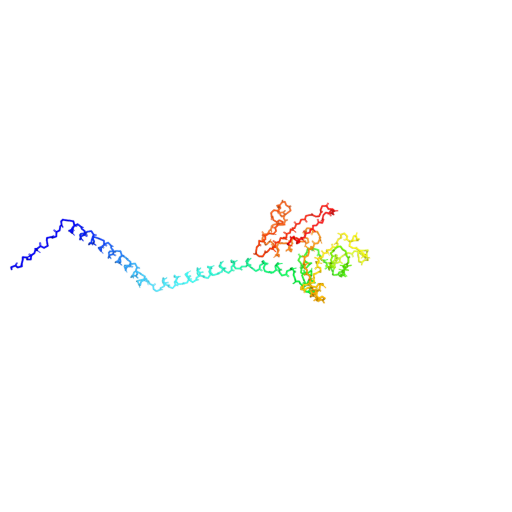. LYS A 1 189 ? -6.801 -7.204 3.917 1.00 92.62 189 LYS A N 1
ATOM 1543 C CA . LYS A 1 189 ? -5.882 -7.799 4.894 1.00 92.62 189 LYS A CA 1
ATOM 1544 C C . LYS A 1 189 ? -5.057 -6.787 5.691 1.00 92.62 189 LYS A C 1
ATOM 1546 O O . LYS A 1 189 ? -4.792 -7.025 6.865 1.00 92.62 189 LYS A O 1
ATOM 1551 N N . VAL A 1 190 ? -4.582 -5.719 5.047 1.00 93.25 190 VAL A N 1
ATOM 1552 C CA . VAL A 1 190 ? -3.578 -4.803 5.622 1.00 93.25 190 VAL A CA 1
ATOM 1553 C C . VAL A 1 190 ? -4.201 -3.518 6.147 1.00 93.25 190 VAL A C 1
ATOM 1555 O O . VAL A 1 190 ? -3.802 -3.034 7.201 1.00 93.25 190 VAL A O 1
ATOM 1558 N N . PHE A 1 191 ? -5.150 -2.940 5.412 1.00 93.81 191 PHE A N 1
ATOM 1559 C CA . PHE A 1 191 ? -5.642 -1.594 5.701 1.00 93.81 191 PHE A CA 1
ATOM 1560 C C . PHE A 1 191 ? -7.005 -1.611 6.386 1.00 93.81 191 PHE A C 1
ATOM 1562 O O . PHE A 1 191 ? -7.267 -0.780 7.259 1.00 93.81 191 PHE A O 1
ATOM 1569 N N . LYS A 1 192 ? -7.898 -2.525 5.989 1.00 93.56 192 LYS A N 1
ATOM 1570 C CA . LYS A 1 192 ? -9.274 -2.539 6.484 1.00 93.56 192 LYS A CA 1
ATOM 1571 C C . LYS A 1 192 ? -9.885 -3.951 6.514 1.00 93.56 192 LYS A C 1
ATOM 1573 O O . LYS A 1 192 ? -10.630 -4.304 5.600 1.00 93.56 192 LYS A O 1
ATOM 1578 N N . PRO A 1 193 ? -9.632 -4.728 7.585 1.00 92.44 193 PRO A N 1
ATOM 1579 C CA . PRO A 1 193 ? -10.115 -6.106 7.723 1.00 92.44 193 PRO A CA 1
ATOM 1580 C C . PRO A 1 193 ? -11.634 -6.251 7.767 1.00 92.44 193 PRO A C 1
ATOM 1582 O O . PRO A 1 193 ? -12.340 -5.412 8.332 1.00 92.44 193 PRO A O 1
ATOM 1585 N N . GLY A 1 194 ? -12.136 -7.367 7.227 1.00 91.12 194 GLY A N 1
ATOM 1586 C CA . GLY A 1 194 ? -13.548 -7.746 7.315 1.00 91.12 194 GLY A CA 1
ATOM 1587 C C . GLY A 1 194 ? -14.459 -7.060 6.297 1.00 91.12 194 GLY A C 1
ATOM 1588 O O . GLY A 1 194 ? -15.676 -7.004 6.497 1.00 91.12 194 GLY A O 1
ATOM 1589 N N . LEU A 1 195 ? -13.893 -6.521 5.217 1.00 93.38 195 LEU A N 1
ATOM 1590 C CA . LEU A 1 195 ? -14.659 -5.953 4.112 1.00 93.38 195 LEU A CA 1
ATOM 1591 C C . LEU A 1 195 ? -15.194 -7.032 3.165 1.00 93.38 195 LEU A C 1
ATOM 1593 O O . LEU A 1 195 ? -14.650 -8.125 3.046 1.00 93.38 195 LEU A O 1
ATOM 1597 N N . ASN A 1 196 ? -16.269 -6.698 2.452 1.00 95.88 196 ASN A N 1
ATOM 1598 C CA . ASN A 1 196 ? -16.821 -7.537 1.393 1.00 95.88 196 ASN A CA 1
ATOM 1599 C C . ASN A 1 196 ? -16.423 -6.980 0.020 1.00 95.88 196 ASN A C 1
ATOM 1601 O O . ASN A 1 196 ? -16.588 -5.788 -0.238 1.00 95.88 196 ASN A O 1
ATOM 1605 N N . VAL A 1 197 ? -15.944 -7.865 -0.856 1.00 95.56 197 VAL A N 1
ATOM 1606 C CA . VAL A 1 197 ? -15.374 -7.502 -2.159 1.00 95.56 197 VAL A CA 1
ATOM 1607 C C . VAL A 1 197 ? -16.370 -6.808 -3.083 1.00 95.56 197 VAL A C 1
ATOM 1609 O O . VAL A 1 197 ? -15.985 -5.866 -3.765 1.00 95.56 197 VAL A O 1
ATOM 1612 N N . GLU A 1 198 ? -17.646 -7.188 -3.091 1.00 95.38 198 GLU A N 1
ATOM 1613 C CA . GLU A 1 198 ? -18.649 -6.535 -3.938 1.00 95.38 198 GLU A CA 1
ATOM 1614 C C . GLU A 1 198 ? -19.068 -5.175 -3.366 1.00 95.38 198 GLU A C 1
ATOM 1616 O O . GLU A 1 198 ? -19.041 -4.160 -4.062 1.00 95.38 198 GLU A O 1
ATOM 1621 N N . LYS A 1 199 ? -19.390 -5.127 -2.068 1.00 93.81 199 LYS A N 1
ATOM 1622 C CA . LYS A 1 199 ? -19.851 -3.904 -1.392 1.00 93.81 199 LYS A CA 1
ATOM 1623 C C . LYS A 1 199 ? -18.801 -2.803 -1.374 1.00 93.81 199 LYS A C 1
ATOM 1625 O O . LYS A 1 199 ? -19.166 -1.629 -1.337 1.00 93.81 199 LYS A O 1
ATOM 1630 N N . THR A 1 200 ? -17.515 -3.154 -1.395 1.00 95.19 200 THR A N 1
ATOM 1631 C CA . THR A 1 200 ? -16.448 -2.153 -1.338 1.00 95.19 200 THR A CA 1
ATOM 1632 C C . THR A 1 200 ? -16.393 -1.247 -2.565 1.00 95.19 200 THR A C 1
ATOM 1634 O O . THR A 1 200 ? -16.012 -0.083 -2.449 1.00 95.19 200 THR A O 1
ATOM 1637 N N . ILE A 1 201 ? -16.875 -1.722 -3.714 1.00 93.69 201 ILE A N 1
ATOM 1638 C CA . ILE A 1 201 ? -16.979 -0.909 -4.931 1.00 93.69 201 ILE A CA 1
ATOM 1639 C C . ILE A 1 201 ? -17.974 0.245 -4.721 1.00 93.69 201 ILE A C 1
ATOM 1641 O O . ILE A 1 201 ? -17.704 1.391 -5.086 1.00 93.69 201 ILE A O 1
ATOM 1645 N N . GLU A 1 202 ? -19.110 -0.046 -4.091 1.00 92.62 202 GLU A N 1
ATOM 1646 C CA . GLU A 1 202 ? -20.227 0.888 -3.931 1.00 92.62 202 GLU A CA 1
ATOM 1647 C C . GLU A 1 202 ? -20.039 1.812 -2.719 1.00 92.62 202 GLU A C 1
ATOM 1649 O O . GLU A 1 202 ? -20.277 3.019 -2.799 1.00 92.62 202 GLU A O 1
ATOM 1654 N N . ASP A 1 203 ? -19.558 1.276 -1.594 1.00 94.06 203 ASP A N 1
ATOM 1655 C CA . ASP A 1 203 ? -19.426 2.030 -0.349 1.00 94.06 203 ASP A CA 1
ATOM 1656 C C . ASP A 1 203 ? -18.086 2.769 -0.260 1.00 94.06 203 ASP A C 1
ATOM 1658 O O . ASP A 1 203 ? -17.049 2.197 0.082 1.00 94.06 203 ASP A O 1
ATOM 1662 N N . TYR A 1 204 ? -18.116 4.085 -0.473 1.00 92.06 204 TYR A N 1
ATOM 1663 C CA . TYR A 1 204 ? -16.952 4.956 -0.283 1.00 92.06 204 TYR A CA 1
ATOM 1664 C C . TYR A 1 204 ? -16.338 4.851 1.120 1.00 92.06 204 TYR A C 1
ATOM 1666 O O . TYR A 1 204 ? -15.119 4.920 1.267 1.00 92.06 204 TYR A O 1
ATOM 1674 N N . LYS A 1 205 ? -17.135 4.642 2.178 1.00 94.06 205 LYS A N 1
ATOM 1675 C CA . LYS A 1 205 ? -16.568 4.537 3.530 1.00 94.06 205 LYS A CA 1
ATOM 1676 C C . LYS A 1 205 ? -15.680 3.314 3.648 1.00 94.06 205 LYS A C 1
ATOM 1678 O O . LYS A 1 205 ? -14.639 3.399 4.290 1.00 94.06 205 LYS A O 1
ATOM 1683 N N . SER A 1 206 ? -16.040 2.197 3.028 1.00 95.50 206 SER A N 1
ATOM 1684 C CA . SER A 1 206 ? -15.206 0.992 2.995 1.00 95.50 206 SER A CA 1
ATOM 1685 C C . SER A 1 206 ? -13.873 1.185 2.252 1.00 95.50 206 SER A C 1
ATOM 1687 O O . SER A 1 206 ? -12.921 0.460 2.519 1.00 95.50 206 SER A O 1
ATOM 1689 N N . ARG A 1 207 ? -13.775 2.207 1.395 1.00 96.56 207 ARG A N 1
ATOM 1690 C CA . ARG A 1 207 ? -12.585 2.560 0.609 1.00 96.56 207 ARG A CA 1
ATOM 1691 C C . ARG A 1 207 ? -11.644 3.538 1.302 1.00 96.56 207 ARG A C 1
ATOM 1693 O O . ARG A 1 207 ? -10.606 3.871 0.754 1.00 96.56 207 ARG A O 1
ATOM 1700 N N . VAL A 1 208 ? -11.976 3.989 2.512 1.00 96.69 208 VAL A N 1
ATOM 1701 C CA . VAL A 1 208 ? -11.174 4.968 3.254 1.00 96.69 208 VAL A CA 1
ATOM 1702 C C . VAL A 1 208 ? -10.745 4.416 4.610 1.00 96.69 208 VAL A C 1
ATOM 1704 O O . VAL A 1 208 ? -11.571 3.962 5.413 1.00 96.69 208 VAL A O 1
ATOM 1707 N N . LEU A 1 209 ? -9.449 4.525 4.893 1.00 95.75 209 LEU A N 1
ATOM 1708 C CA . LEU A 1 209 ? -8.860 4.367 6.218 1.00 95.75 209 LEU A CA 1
ATOM 1709 C C . LEU A 1 209 ? -8.373 5.738 6.693 1.00 95.75 209 LEU A C 1
ATOM 1711 O O . LEU A 1 209 ? -7.569 6.372 6.019 1.00 95.75 209 LEU A O 1
ATOM 1715 N N . LYS A 1 210 ? -8.851 6.191 7.855 1.00 95.62 210 LYS A N 1
ATOM 1716 C CA . LYS A 1 210 ? -8.408 7.431 8.507 1.00 95.62 210 LYS A CA 1
ATOM 1717 C C . LYS A 1 210 ? -8.187 7.173 9.991 1.00 95.62 210 LYS A C 1
ATOM 1719 O O . LYS A 1 210 ? -9.138 6.852 10.701 1.00 95.62 210 LYS A O 1
ATOM 1724 N N . ILE A 1 211 ? -6.960 7.364 10.459 1.00 93.88 211 ILE A N 1
ATOM 1725 C CA . ILE A 1 211 ? -6.588 7.338 11.876 1.00 93.88 211 ILE A CA 1
ATOM 1726 C C . ILE A 1 211 ? -5.946 8.691 12.184 1.00 93.88 211 ILE A C 1
ATOM 1728 O O . ILE A 1 211 ? -5.105 9.177 11.429 1.00 93.88 211 ILE A O 1
ATOM 1732 N N . LYS A 1 212 ? -6.404 9.351 13.253 1.00 91.25 212 LYS A N 1
ATOM 1733 C CA . LYS A 1 212 ? -5.928 10.698 13.609 1.00 91.25 212 LYS A CA 1
ATOM 1734 C C . LYS A 1 212 ? -4.558 10.661 14.279 1.00 91.25 212 LYS A C 1
ATOM 1736 O O . LYS A 1 212 ? -3.714 11.498 13.985 1.00 91.25 212 LYS A O 1
ATOM 1741 N N . GLU A 1 213 ? -4.354 9.691 15.165 1.00 89.62 213 GLU A N 1
ATOM 1742 C CA . GLU A 1 213 ? -3.139 9.543 15.962 1.00 89.62 213 GLU A CA 1
ATOM 1743 C C . GLU A 1 213 ? -2.733 8.060 16.003 1.00 89.62 213 GLU A C 1
ATOM 1745 O O . GLU A 1 213 ? -3.422 7.265 16.646 1.00 89.62 213 GLU A O 1
ATOM 1750 N N . PRO A 1 214 ? -1.654 7.660 15.300 1.00 89.81 214 PRO A N 1
ATOM 1751 C CA . PRO A 1 214 ? -0.853 8.475 14.375 1.00 89.81 214 PRO A CA 1
ATOM 1752 C C . PRO A 1 214 ? -1.658 8.909 13.136 1.00 89.81 214 PRO A C 1
ATOM 1754 O O . PRO A 1 214 ? -2.608 8.230 12.752 1.00 89.81 214 PRO A O 1
ATOM 1757 N N . ARG A 1 215 ? -1.264 10.022 12.495 1.00 93.31 215 ARG A N 1
ATOM 1758 C CA . ARG A 1 215 ? -1.876 10.483 11.237 1.00 93.31 215 ARG A CA 1
ATOM 1759 C C . ARG A 1 215 ? -1.616 9.452 10.138 1.00 93.31 215 ARG A C 1
ATOM 1761 O O . ARG A 1 215 ? -0.470 9.292 9.709 1.00 93.31 215 ARG A O 1
ATOM 1768 N N . ILE A 1 216 ? -2.685 8.761 9.750 1.00 95.38 216 ILE A N 1
ATOM 1769 C CA . ILE A 1 216 ? -2.746 7.751 8.692 1.00 95.38 216 ILE A CA 1
ATOM 1770 C C . ILE A 1 216 ? -3.994 8.045 7.862 1.00 95.38 216 ILE A C 1
ATOM 1772 O O . ILE A 1 216 ? -5.108 8.035 8.392 1.00 95.38 216 ILE A O 1
ATOM 1776 N N . GLU A 1 217 ? -3.824 8.263 6.565 1.00 96.56 217 GLU A N 1
ATOM 1777 C CA . GLU A 1 217 ? -4.918 8.312 5.603 1.00 96.56 217 GLU A CA 1
ATOM 1778 C C . GLU A 1 217 ? -4.565 7.485 4.370 1.00 96.56 217 GLU A C 1
ATOM 1780 O O . GLU A 1 217 ? -3.630 7.806 3.649 1.00 96.56 217 GLU A O 1
ATOM 1785 N N . TYR A 1 218 ? -5.345 6.439 4.112 1.00 97.38 218 TYR A N 1
ATOM 1786 C CA . TYR A 1 218 ? -5.241 5.641 2.896 1.00 97.38 218 TYR A CA 1
ATOM 1787 C C . TYR A 1 218 ? -6.590 5.566 2.202 1.00 97.38 218 TYR A C 1
ATOM 1789 O O . TYR A 1 218 ? -7.638 5.529 2.862 1.00 97.38 218 TYR A O 1
ATOM 1797 N N . ARG A 1 219 ? -6.564 5.514 0.871 1.00 97.50 219 ARG A N 1
ATOM 1798 C CA . ARG A 1 219 ? -7.770 5.302 0.070 1.00 97.50 219 ARG A CA 1
ATOM 1799 C C . ARG A 1 219 ? -7.574 4.225 -0.972 1.00 97.50 219 ARG A C 1
ATOM 1801 O O . ARG A 1 219 ? -6.481 4.107 -1.515 1.00 97.50 219 ARG A O 1
ATOM 1808 N N . PHE A 1 220 ? -8.644 3.492 -1.245 1.00 97.56 220 PHE A N 1
ATOM 1809 C CA . PHE A 1 220 ? -8.731 2.483 -2.287 1.00 97.56 220 PHE A CA 1
ATOM 1810 C C . PHE A 1 220 ? -9.753 2.916 -3.335 1.00 97.56 220 PHE A C 1
ATOM 1812 O O . PHE A 1 220 ? -10.944 2.646 -3.199 1.00 97.56 220 PHE A O 1
ATOM 1819 N N . ASP A 1 221 ? -9.294 3.631 -4.355 1.00 95.38 221 ASP A N 1
ATOM 1820 C CA . ASP A 1 221 ? -10.157 4.330 -5.305 1.00 95.38 221 ASP A CA 1
ATOM 1821 C C . ASP A 1 221 ? -9.915 3.873 -6.746 1.00 95.38 221 ASP A C 1
ATOM 1823 O O . ASP A 1 221 ? -8.887 3.284 -7.088 1.00 95.38 221 ASP A O 1
ATOM 1827 N N . LYS A 1 222 ? -10.909 4.129 -7.598 1.00 92.75 222 LYS A N 1
ATOM 1828 C CA . LYS A 1 222 ? -10.812 3.893 -9.035 1.00 92.75 222 LYS A CA 1
ATOM 1829 C C . LYS A 1 222 ? -9.974 5.005 -9.668 1.00 92.75 222 LYS A C 1
ATOM 1831 O O . LYS A 1 222 ? -10.133 6.173 -9.330 1.00 92.75 222 LYS A O 1
ATOM 1836 N N . ASN A 1 223 ? -9.104 4.645 -10.604 1.00 85.56 223 ASN A N 1
ATOM 1837 C CA . ASN A 1 223 ? -8.414 5.607 -11.447 1.00 85.56 223 ASN A CA 1
ATOM 1838 C C . ASN A 1 223 ? -9.365 6.072 -12.558 1.00 85.56 223 ASN A C 1
ATOM 1840 O O . ASN A 1 223 ? -9.678 5.308 -13.468 1.00 85.56 223 ASN A O 1
ATOM 1844 N N . ASP A 1 224 ? -9.812 7.324 -12.496 1.00 80.19 224 ASP A N 1
ATOM 1845 C CA . ASP A 1 224 ? -10.740 7.880 -13.488 1.00 80.19 224 ASP A CA 1
ATOM 1846 C C . ASP A 1 224 ? -10.107 8.066 -14.880 1.00 80.19 224 ASP A C 1
ATOM 1848 O O . ASP A 1 224 ? -10.826 8.187 -15.870 1.00 80.19 224 ASP A O 1
ATOM 1852 N N . TYR A 1 225 ? -8.773 8.050 -14.981 1.00 75.31 225 TYR A N 1
ATOM 1853 C CA . TYR A 1 225 ? -8.039 8.252 -16.236 1.00 75.31 225 TYR A CA 1
ATOM 1854 C C . TYR A 1 225 ? -7.679 6.954 -16.967 1.00 75.31 225 TYR A C 1
ATOM 1856 O O . TYR A 1 225 ? -7.250 7.004 -18.117 1.00 75.31 225 TYR A O 1
ATOM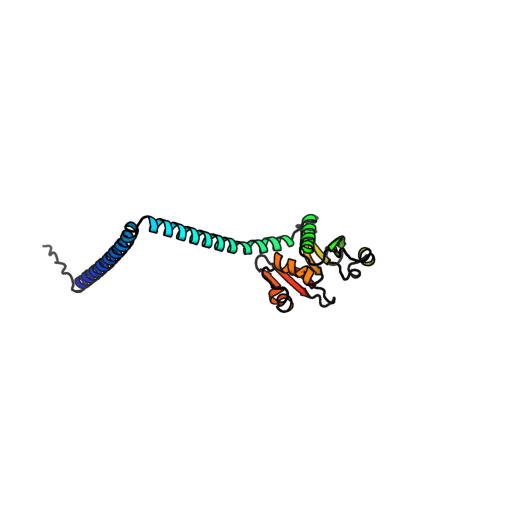 1864 N N . ALA A 1 226 ? -7.822 5.799 -16.315 1.00 72.75 226 ALA A N 1
ATOM 1865 C CA . ALA A 1 226 ? -7.487 4.503 -16.892 1.00 72.75 226 ALA A CA 1
ATOM 1866 C C . ALA A 1 226 ? -8.630 3.517 -16.646 1.00 72.75 226 ALA A C 1
ATOM 1868 O O . ALA A 1 226 ? -8.933 3.167 -15.502 1.00 72.75 226 ALA A O 1
ATOM 1869 N N . GLU A 1 227 ? -9.270 3.067 -17.729 1.00 72.56 227 GLU A N 1
ATOM 1870 C CA . GLU A 1 227 ? -10.377 2.118 -17.648 1.00 72.56 227 GLU A CA 1
ATOM 1871 C C . GLU A 1 227 ? -9.963 0.884 -16.836 1.00 72.56 227 GLU A C 1
ATOM 1873 O O . GLU A 1 227 ? -8.947 0.247 -17.098 1.00 72.56 227 GLU A O 1
ATOM 1878 N N . ASN A 1 228 ? -10.766 0.552 -15.824 1.00 79.31 228 ASN A N 1
ATOM 1879 C CA . ASN A 1 228 ? -10.589 -0.610 -14.947 1.00 79.31 228 ASN A CA 1
ATOM 1880 C C . ASN A 1 228 ? -9.347 -0.623 -14.038 1.00 79.31 228 ASN A C 1
ATOM 1882 O O . ASN A 1 228 ? -9.123 -1.632 -13.362 1.00 79.31 228 ASN A O 1
ATOM 1886 N N . ASN A 1 229 ? -8.611 0.484 -13.920 1.00 89.00 229 ASN A N 1
ATOM 1887 C CA . ASN A 1 229 ? -7.537 0.600 -12.939 1.00 89.00 229 ASN A CA 1
ATOM 1888 C C . ASN A 1 229 ? -8.031 1.158 -11.606 1.00 89.00 229 ASN A C 1
ATOM 1890 O O . ASN A 1 229 ? -8.912 2.011 -11.535 1.00 89.00 229 ASN A O 1
ATOM 1894 N N . TRP A 1 230 ? -7.438 0.649 -10.539 1.00 94.88 230 TRP A N 1
ATOM 1895 C CA . TRP A 1 230 ? -7.649 1.057 -9.161 1.00 94.88 230 TRP A CA 1
ATOM 1896 C C . TRP A 1 230 ? -6.301 1.342 -8.519 1.00 94.88 230 TRP A C 1
ATOM 1898 O O . TRP A 1 230 ? -5.259 0.892 -9.005 1.00 94.88 230 TRP A O 1
ATOM 1908 N N . TYR A 1 231 ? -6.319 2.080 -7.418 1.00 95.88 231 TYR A N 1
ATOM 1909 C CA . TYR A 1 231 ? -5.126 2.325 -6.634 1.00 95.88 231 TYR A CA 1
ATOM 1910 C C . TYR A 1 231 ? -5.408 2.302 -5.138 1.00 95.88 231 TYR A C 1
ATOM 1912 O O . TYR A 1 231 ? -6.476 2.714 -4.689 1.00 95.88 231 TYR A O 1
ATOM 1920 N N . ILE A 1 232 ? -4.419 1.853 -4.367 1.00 97.69 232 ILE A N 1
ATOM 1921 C CA . ILE A 1 232 ? -4.333 2.140 -2.933 1.00 97.69 232 ILE A CA 1
ATOM 1922 C C . ILE A 1 232 ? -3.314 3.265 -2.786 1.00 97.69 232 ILE A C 1
ATOM 1924 O O . ILE A 1 232 ? -2.163 3.051 -3.150 1.00 97.69 232 ILE A O 1
ATOM 1928 N N . HIS A 1 233 ? -3.714 4.432 -2.282 1.00 97.25 233 HIS A N 1
ATOM 1929 C CA . HIS A 1 233 ? -2.854 5.620 -2.185 1.00 97.25 233 HIS A CA 1
ATOM 1930 C C . HIS A 1 233 ? -2.774 6.153 -0.753 1.00 97.25 233 HIS A C 1
ATOM 1932 O O . HIS A 1 233 ? -3.780 6.193 -0.033 1.00 97.25 233 HIS A O 1
ATOM 1938 N N . ASN A 1 234 ? -1.568 6.554 -0.359 1.00 96.94 234 ASN A N 1
ATOM 1939 C CA . ASN A 1 234 ? -1.234 7.183 0.909 1.00 96.94 234 ASN A CA 1
ATOM 1940 C C . ASN A 1 234 ? -1.461 8.700 0.818 1.00 96.94 234 ASN A C 1
ATOM 1942 O O . ASN A 1 234 ? -0.749 9.410 0.118 1.00 96.94 234 ASN A O 1
ATOM 1946 N N . TYR A 1 235 ? -2.438 9.204 1.566 1.00 94.38 235 TYR A N 1
ATOM 1947 C CA . TYR A 1 235 ? -2.747 10.632 1.707 1.00 94.38 235 TYR A CA 1
ATOM 1948 C C . TYR A 1 235 ? -2.223 11.223 3.028 1.00 94.38 235 TYR A C 1
ATOM 1950 O O . TYR A 1 235 ? -2.595 12.345 3.389 1.00 94.38 235 TYR A O 1
ATOM 1958 N N . SER A 1 236 ? -1.434 10.452 3.788 1.00 88.50 236 SER A N 1
ATOM 1959 C CA . SER A 1 236 ? -0.939 10.849 5.112 1.00 88.50 236 SER A CA 1
ATOM 1960 C C . SER A 1 236 ? -0.030 12.068 5.041 1.00 88.50 236 SER A C 1
ATOM 1962 O O . SER A 1 236 ? 0.888 12.105 4.194 1.00 88.50 236 SER A O 1
#

Radius of gyration: 35.39 Å; Cα contacts (8 Å, |Δi|>4): 292; chains: 1; bounding box: 65×60×123 Å

Sequence (236 aa):
MNNKSKSGYTAEDLTNGLMNLAKAVQVTSQSFKNLGNTLEIYQRPWSQRVKQRKAVKKRFHIAILFLISMFVQAQDAKYIKALDSLSNESAREFADQIISNSKTKFEFLRIDETTNQPENFYEVLYIPADAVNKERKAKSFFQCDECLKVKFYIDQAGENIELEKKGIRTLRFNEVTGKYLDLFPVWEKVFKPGLNVEKTIEDYKSRVLKIKEPRIEYRFDKNDYAENNWYIHNYS

Secondary structure (DSSP, 8-state):
-------PPPHHHHHHHHHHHHHHHHHHHHHHHHHHHHHHHHSS-HHHHHHHHHHHHHHHHHHHHHHHGGGGGGHHHHHHHHTTSB-HHHHHHHHHHHHHHSSS-EEEEEEEEE-SSSS-EEEEEEEETT--HHHHT-SSGGG-TT-EEEEEEEEEET-BTTTTBPPEEEEEEEEEEEEHHHHHHHIIIIISTT--TTHHHH-GGGGEEEETTTTEEEEEEE-TTSTTEEEEEE--

Solvent-accessible surface area (backbone atoms only — not comparable to full-atom values): 13437 Å² total; per-residue (Å²): 138,86,83,81,78,82,84,74,83,50,76,64,56,52,53,52,52,52,55,51,50,52,52,52,54,52,54,51,52,52,53,52,54,55,49,52,60,57,50,56,67,70,71,52,58,71,74,59,56,54,54,51,54,53,51,53,51,53,52,52,53,53,52,52,58,57,56,60,67,67,63,61,74,72,56,46,65,58,55,60,55,46,42,62,60,22,48,75,66,54,48,47,52,52,48,50,50,44,49,73,49,24,72,61,61,60,36,85,68,52,75,50,75,48,78,87,64,102,57,35,36,43,32,43,36,26,33,47,68,84,58,57,75,69,50,80,61,42,91,48,73,95,56,36,94,75,35,38,40,34,35,22,38,57,43,54,55,81,48,35,78,93,74,72,37,78,39,48,78,28,31,21,61,35,35,36,40,33,44,54,74,33,48,45,49,41,44,27,72,66,70,44,72,89,66,53,81,72,58,40,76,74,35,65,70,75,25,50,43,77,41,80,83,69,70,42,30,40,35,55,45,74,41,92,89,40,92,76,32,21,32,44,36,54,72,94

Foldseek 3Di:
DDDDDDDDDDPVNVVVVVVVVVVVVVVVVVVVVVVVVVVVVVPDDPVVVVVVVVVVVVVVVVVVVVVVVVPPVVVQVVVLVCLQFADPVVLVVVVVVLQVQFPFNKDWQDWDWDPDPDFTKIKTKIAGPPDDVQLSPDPDPVRHLAMKMWMWTWDFAPDDVVVVDGGDTTTHGFKIKHALRSRVRCCCPRQNPDDDSVVCQVDQVSQWHADVVVGWTWGWAADPVRPRMIMIGTPD

Nearest PDB structures (foldseek):
  6hiu-assembly1_A  TM=4.100E-01  e=9.498E-01  Methylococcus capsulatus str. Bath